Protein AF-A0A2G8Y729-F1 (afdb_monomer)

Sequence (227 aa):
MSSWEDEADEILEAEERRKQEEQQKAAAAAAKKVANDARRGFADDSDAPLSDPLAEKMRRQKLVEEADKRLMDDLFSGCERPADYVPPTAASAVAAAARAKMTKAAAPVVDPVDAVALRSYKDCEQFATKLGKKIRESPAKSPAWLRLLDLLIKDCSPKMDMKDLVSLQKKLQSAVADREKESKQIVEKKKKPNDVGSKMKNYQDEVDMLYGDLSQDEEDDDEEAFL

Radius of gyration: 40.32 Å; Cα contacts (8 Å, |Δi|>4): 15; chains: 1; bounding box: 85×80×108 Å

InterPro domains:
  IPR013906 Eukaryotic translation initiation factor 3 subunit J [PF08597] (2-222)
  IPR013906 Eukaryotic translation initiation factor 3 subunit J [PTHR21681] (3-221)
  IPR023194 Eukaryotic translation initiation factor 3-like domain superfamily [G3DSA:1.10.246.60] (110-192)

Organism: NCBI:txid1074873

Mean predicted aligned error: 22.94 Å

pLDDT: mean 73.28, std 16.06, range [40.16, 96.81]

Structure (mmCIF, N/CA/C/O backbone):
data_AF-A0A2G8Y729-F1
#
_entry.id   AF-A0A2G8Y729-F1
#
loop_
_atom_site.group_PDB
_atom_site.id
_atom_site.type_symbol
_atom_site.label_atom_id
_atom_site.label_alt_id
_atom_site.label_comp_id
_atom_site.label_asym_id
_atom_site.label_entity_id
_atom_site.label_seq_id
_atom_site.pdbx_PDB_ins_code
_atom_site.Cartn_x
_atom_site.Cartn_y
_atom_site.Cartn_z
_atom_site.occupancy
_atom_site.B_iso_or_equiv
_atom_site.auth_seq_id
_atom_site.auth_comp_id
_atom_site.auth_asym_id
_atom_site.auth_atom_id
_atom_site.pdbx_PDB_model_num
ATOM 1 N N . MET A 1 1 ? 42.207 49.748 -72.230 1.00 48.34 1 MET A N 1
ATOM 2 C CA . MET A 1 1 ? 41.064 48.814 -72.242 1.00 48.34 1 MET A CA 1
ATOM 3 C C . MET A 1 1 ? 41.637 47.414 -72.097 1.00 48.34 1 MET A C 1
ATOM 5 O O . MET A 1 1 ? 41.925 46.781 -73.097 1.00 48.34 1 MET A O 1
ATOM 9 N N . SER A 1 2 ? 41.884 47.018 -70.851 1.00 45.75 2 SER A N 1
ATOM 10 C CA . SER A 1 2 ? 42.360 45.707 -70.382 1.00 45.75 2 SER A CA 1
ATOM 11 C C . SER A 1 2 ? 41.870 45.620 -68.933 1.00 45.75 2 SER A C 1
ATOM 13 O O . SER A 1 2 ? 41.949 46.636 -68.246 1.00 45.75 2 SER A O 1
ATOM 15 N N . SER A 1 3 ? 41.326 44.534 -68.408 1.00 46.41 3 SER A N 1
ATOM 16 C CA . SER A 1 3 ? 40.901 43.264 -68.992 1.00 46.41 3 SER A CA 1
ATOM 17 C C . SER A 1 3 ? 39.876 42.717 -67.992 1.00 46.41 3 SER A C 1
ATOM 19 O O . SER A 1 3 ? 40.235 42.405 -66.865 1.00 46.41 3 SER A O 1
ATOM 21 N N . TRP A 1 4 ? 38.591 42.685 -68.359 1.00 49.47 4 TRP A N 1
ATOM 22 C CA . TRP A 1 4 ? 37.574 41.954 -67.581 1.00 49.47 4 TRP A CA 1
ATOM 23 C C . TRP A 1 4 ? 37.714 40.432 -67.781 1.00 49.47 4 TRP A C 1
ATOM 25 O O . TRP A 1 4 ? 37.000 39.659 -67.151 1.00 49.47 4 TRP A O 1
ATOM 35 N N . GLU A 1 5 ? 38.617 40.014 -68.672 1.00 52.53 5 GLU A N 1
ATOM 36 C CA . GLU A 1 5 ? 38.974 38.619 -68.926 1.00 52.53 5 GLU A CA 1
ATOM 37 C C . GLU A 1 5 ? 40.028 38.137 -67.907 1.00 52.53 5 GLU A C 1
ATOM 39 O O . GLU A 1 5 ? 39.913 37.020 -67.417 1.00 52.53 5 GLU A O 1
ATOM 44 N N . ASP A 1 6 ? 40.942 39.007 -67.449 1.00 55.59 6 ASP A N 1
ATOM 45 C CA . ASP A 1 6 ? 42.000 38.633 -66.488 1.00 55.59 6 ASP A CA 1
ATOM 46 C C . ASP A 1 6 ? 41.446 38.326 -65.076 1.00 55.59 6 ASP A C 1
ATOM 48 O O . ASP A 1 6 ? 41.924 37.412 -64.409 1.00 55.59 6 ASP A O 1
ATOM 52 N N . GLU A 1 7 ? 40.406 39.039 -64.616 1.00 55.81 7 GLU A N 1
ATOM 53 C CA . GLU A 1 7 ? 39.749 38.754 -63.321 1.00 55.81 7 GLU A CA 1
ATOM 54 C C . GLU A 1 7 ? 38.864 37.495 -63.368 1.00 55.81 7 GLU A C 1
ATOM 56 O O . GLU A 1 7 ? 38.677 36.824 -62.351 1.00 55.81 7 GLU A O 1
ATOM 61 N N . ALA A 1 8 ? 38.309 37.157 -64.537 1.00 58.12 8 ALA A N 1
ATOM 62 C CA . ALA A 1 8 ? 37.507 35.947 -64.711 1.00 58.12 8 ALA A CA 1
ATOM 63 C C . ALA A 1 8 ? 38.389 34.687 -64.728 1.00 58.12 8 ALA A C 1
ATOM 65 O O . ALA A 1 8 ? 38.014 33.669 -64.138 1.00 58.12 8 ALA A O 1
ATOM 66 N N . ASP A 1 9 ? 39.574 34.784 -65.333 1.00 59.09 9 ASP A N 1
ATOM 67 C CA . ASP A 1 9 ? 40.563 33.707 -65.365 1.00 59.09 9 ASP A CA 1
ATOM 68 C C . ASP A 1 9 ? 41.159 33.437 -63.969 1.00 59.09 9 ASP A C 1
ATOM 70 O O . ASP A 1 9 ? 41.280 32.279 -63.565 1.00 59.09 9 ASP A O 1
ATOM 74 N N . GLU A 1 10 ? 41.412 34.474 -63.159 1.00 62.84 10 GLU A N 1
ATOM 75 C CA . GLU A 1 10 ? 41.929 34.312 -61.787 1.00 62.84 10 GLU A CA 1
ATOM 76 C C . GLU A 1 10 ? 40.928 33.597 -60.850 1.00 62.84 10 GLU A C 1
ATOM 78 O O . GLU A 1 10 ? 41.316 32.797 -59.990 1.00 62.84 10 GLU A O 1
ATOM 83 N N . ILE A 1 11 ? 39.621 33.822 -61.036 1.00 64.62 11 ILE A N 1
ATOM 84 C CA . ILE A 1 11 ? 38.565 33.153 -60.255 1.00 64.62 11 ILE A CA 1
ATOM 85 C C . ILE A 1 11 ? 38.426 31.676 -60.657 1.00 64.62 11 ILE A C 1
ATOM 87 O O . ILE A 1 11 ? 38.273 30.817 -59.781 1.00 64.62 11 ILE A O 1
ATOM 91 N N . LEU A 1 12 ? 38.520 31.364 -61.953 1.00 67.75 12 LEU A N 1
ATOM 92 C CA . LEU A 1 12 ? 38.479 29.988 -62.462 1.00 67.75 12 LEU A CA 1
ATOM 93 C C . LEU A 1 12 ? 39.692 29.172 -61.997 1.00 67.75 12 LEU A C 1
ATOM 95 O O . LEU A 1 12 ? 39.529 28.046 -61.517 1.00 67.75 12 LEU A O 1
ATOM 99 N N . GLU A 1 13 ? 40.892 29.752 -62.040 1.00 71.88 13 GLU A N 1
ATOM 100 C CA . GLU A 1 13 ? 42.105 29.102 -61.533 1.00 71.88 13 GLU A CA 1
ATOM 101 C C . GLU A 1 13 ? 42.044 28.865 -60.013 1.00 71.88 13 GLU A C 1
ATOM 103 O O . GLU A 1 13 ? 42.485 27.820 -59.516 1.00 71.88 13 GLU A O 1
ATOM 108 N N . ALA A 1 14 ? 41.447 29.785 -59.247 1.00 71.31 14 ALA A N 1
ATOM 109 C CA . ALA A 1 14 ? 41.249 29.611 -57.807 1.00 71.31 14 ALA A CA 1
ATOM 110 C C . ALA A 1 14 ? 40.267 28.470 -57.476 1.00 71.31 14 ALA A C 1
ATOM 112 O O . ALA A 1 14 ? 40.472 27.728 -56.504 1.00 71.31 14 ALA A O 1
ATOM 113 N N . GLU A 1 15 ? 39.216 28.296 -58.278 1.00 71.94 15 GLU A N 1
ATOM 114 C CA . GLU A 1 15 ? 38.237 27.221 -58.105 1.00 71.94 15 GLU A CA 1
ATOM 115 C C . GLU A 1 15 ? 38.817 25.852 -58.499 1.00 71.94 15 GLU A C 1
ATOM 117 O O . GLU A 1 15 ? 38.631 24.861 -57.780 1.00 71.94 15 GLU A O 1
ATOM 122 N N . GLU A 1 16 ? 39.619 25.792 -59.566 1.00 74.06 16 GLU A N 1
ATOM 123 C CA . GLU A 1 16 ? 40.338 24.575 -59.950 1.00 74.06 16 GLU A CA 1
ATOM 124 C C . GLU A 1 16 ? 41.375 24.155 -58.906 1.00 74.06 16 GLU A C 1
ATOM 126 O O . GLU A 1 16 ? 41.464 22.964 -58.584 1.00 74.06 16 GLU A O 1
ATOM 131 N N . ARG A 1 17 ? 42.104 25.101 -58.296 1.00 76.44 17 ARG A N 1
ATOM 132 C CA . ARG A 1 17 ? 43.033 24.785 -57.195 1.00 76.44 17 ARG A CA 1
ATOM 133 C C . ARG A 1 17 ? 42.307 24.220 -55.980 1.00 76.44 17 ARG A C 1
ATOM 135 O O . ARG A 1 17 ? 42.763 23.221 -55.428 1.00 76.44 17 ARG A O 1
ATOM 142 N N . ARG A 1 18 ? 41.143 24.765 -55.607 1.00 76.56 18 ARG A N 1
ATOM 143 C CA . ARG A 1 18 ? 40.317 24.195 -54.524 1.00 76.56 18 ARG A CA 1
ATOM 144 C C . ARG A 1 18 ? 39.847 22.779 -54.840 1.00 76.56 18 ARG A C 1
ATOM 146 O O . ARG A 1 18 ? 39.937 21.896 -53.989 1.00 76.56 18 ARG A O 1
ATOM 153 N N . LYS A 1 19 ? 39.406 22.536 -56.074 1.00 77.25 19 LYS A N 1
ATOM 154 C CA . LYS A 1 19 ? 38.961 21.209 -56.514 1.00 77.25 19 LYS A CA 1
ATOM 155 C C . LYS A 1 19 ? 40.109 20.196 -56.530 1.00 77.25 19 LYS A C 1
ATOM 157 O O . LYS A 1 19 ? 39.917 19.045 -56.138 1.00 77.25 19 LYS A O 1
ATOM 162 N N . GLN A 1 20 ? 41.308 20.618 -56.929 1.00 74.25 20 GLN A N 1
ATOM 163 C CA . GLN A 1 20 ? 42.512 19.787 -56.880 1.00 74.25 20 GLN A CA 1
ATOM 164 C C . GLN A 1 20 ? 42.957 19.508 -55.438 1.00 74.25 20 GLN A C 1
ATOM 166 O O . GLN A 1 20 ? 43.295 18.368 -55.125 1.00 74.25 20 GLN A O 1
ATOM 171 N N . GLU A 1 21 ? 42.904 20.492 -54.539 1.00 78.81 21 GLU A N 1
ATOM 172 C CA . GLU A 1 21 ? 43.209 20.301 -53.115 1.00 78.81 21 GLU A CA 1
ATOM 173 C C . GLU A 1 21 ? 42.222 19.338 -52.439 1.00 78.81 21 GLU A C 1
ATOM 175 O O . GLU A 1 21 ? 42.633 18.464 -51.671 1.00 78.81 21 GLU A O 1
ATOM 180 N N . GLU A 1 22 ? 40.930 19.422 -52.763 1.00 78.62 22 GLU A N 1
ATOM 181 C CA . GLU A 1 22 ? 39.916 18.485 -52.267 1.00 78.62 22 GLU A CA 1
ATOM 182 C C . GLU A 1 22 ? 40.121 17.068 -52.809 1.00 78.62 22 GLU A C 1
ATOM 184 O O . GLU A 1 22 ? 40.056 16.103 -52.042 1.00 78.62 22 GLU A O 1
ATOM 189 N N . GLN A 1 23 ? 40.445 16.925 -54.098 1.00 75.56 23 GLN A N 1
ATOM 190 C CA . GLN A 1 23 ? 40.763 15.626 -54.695 1.00 75.56 23 GLN A CA 1
ATOM 191 C C . GLN A 1 23 ? 42.039 15.020 -54.102 1.00 75.56 23 GLN A C 1
ATOM 193 O O . GLN A 1 23 ? 42.063 13.827 -53.793 1.00 75.56 23 GLN A O 1
ATOM 198 N N . GLN A 1 24 ? 43.075 15.826 -53.858 1.00 76.38 24 GLN A N 1
ATOM 199 C CA . GLN A 1 24 ? 44.304 15.372 -53.205 1.00 76.38 24 GLN A CA 1
ATOM 200 C C . GLN A 1 24 ? 44.058 14.985 -51.743 1.00 76.38 24 GLN A C 1
ATOM 202 O O . GLN A 1 24 ? 44.580 13.970 -51.276 1.00 76.38 24 GLN A O 1
ATOM 207 N N . LYS A 1 25 ? 43.210 15.723 -51.020 1.00 78.38 25 LYS A N 1
ATOM 208 C CA . LYS A 1 25 ? 42.837 15.402 -49.635 1.00 78.38 25 LYS A CA 1
ATOM 209 C C . LYS A 1 25 ? 41.979 14.136 -49.552 1.00 78.38 25 LYS A C 1
ATOM 211 O O . LYS A 1 25 ? 42.192 13.323 -48.649 1.00 78.38 25 LYS A O 1
ATOM 216 N N . ALA A 1 26 ? 41.073 13.925 -50.507 1.00 76.06 26 ALA A N 1
ATOM 217 C CA . ALA A 1 26 ? 40.279 12.703 -50.623 1.00 76.06 26 ALA A CA 1
ATOM 218 C C . ALA A 1 26 ? 41.150 11.487 -50.987 1.00 76.06 26 ALA A C 1
ATOM 220 O O . ALA A 1 26 ? 41.035 10.437 -50.351 1.00 76.06 26 ALA A O 1
ATOM 221 N N . ALA A 1 27 ? 42.082 11.639 -51.932 1.00 78.88 27 ALA A N 1
ATOM 222 C CA . ALA A 1 27 ? 43.031 10.591 -52.306 1.00 78.88 27 ALA A CA 1
ATOM 223 C C . ALA A 1 27 ? 43.986 10.240 -51.152 1.00 78.88 27 ALA A C 1
ATOM 225 O O . ALA A 1 27 ? 44.220 9.063 -50.876 1.00 78.88 27 ALA A O 1
ATOM 226 N N . ALA A 1 28 ? 44.476 11.237 -50.408 1.00 77.19 28 ALA A N 1
ATOM 227 C CA . ALA A 1 28 ? 45.315 11.019 -49.231 1.00 77.19 28 ALA A CA 1
ATOM 228 C C . ALA A 1 28 ? 44.551 10.332 -48.084 1.00 77.19 28 ALA A C 1
ATOM 230 O O . ALA A 1 28 ? 45.117 9.493 -47.379 1.00 77.19 28 ALA A O 1
ATOM 231 N N . ALA A 1 29 ? 43.265 10.646 -47.898 1.00 80.00 29 ALA A N 1
ATOM 232 C CA . ALA A 1 29 ? 42.411 9.963 -46.927 1.00 80.00 29 ALA A CA 1
ATOM 233 C C . ALA A 1 29 ? 42.140 8.502 -47.331 1.00 80.00 29 ALA A C 1
ATOM 235 O O . ALA A 1 29 ? 42.227 7.609 -46.485 1.00 80.00 29 ALA A O 1
ATOM 236 N N . ALA A 1 30 ? 41.893 8.242 -48.619 1.00 78.88 30 ALA A N 1
ATOM 237 C CA . ALA A 1 30 ? 41.722 6.891 -49.149 1.00 78.88 30 ALA A CA 1
ATOM 238 C C . ALA A 1 30 ? 43.009 6.057 -49.011 1.00 78.88 30 ALA A C 1
ATOM 240 O O . ALA A 1 30 ? 42.959 4.932 -48.518 1.00 78.88 30 ALA A O 1
ATOM 241 N N . ALA A 1 31 ? 44.171 6.632 -49.333 1.00 78.69 31 ALA A N 1
ATOM 242 C CA . ALA A 1 31 ? 45.466 5.968 -49.185 1.00 78.69 31 ALA A CA 1
ATOM 243 C C . ALA A 1 31 ? 45.793 5.637 -47.718 1.00 78.69 31 ALA A C 1
ATOM 245 O O . ALA A 1 31 ? 46.275 4.543 -47.421 1.00 78.69 31 ALA A O 1
ATOM 246 N N . LYS A 1 32 ? 45.472 6.538 -46.776 1.00 78.38 32 LYS A N 1
ATOM 247 C CA . LYS A 1 32 ? 45.617 6.272 -45.333 1.00 78.38 32 LYS A CA 1
ATOM 248 C C . LYS A 1 32 ? 44.692 5.155 -44.853 1.00 78.38 32 LYS A C 1
ATOM 250 O O . LYS A 1 32 ? 45.106 4.367 -44.008 1.00 78.38 32 LYS A O 1
ATOM 255 N N . LYS A 1 33 ? 43.472 5.067 -45.391 1.00 76.69 33 LYS A N 1
ATOM 256 C CA . LYS A 1 33 ? 42.527 3.993 -45.057 1.00 76.69 33 LYS A CA 1
ATOM 257 C C . LYS A 1 33 ? 43.038 2.634 -45.544 1.00 76.69 33 LYS A C 1
ATOM 259 O O . LYS A 1 33 ? 43.126 1.712 -44.743 1.00 76.69 33 LYS A O 1
ATOM 264 N N . VAL A 1 34 ? 43.499 2.554 -46.794 1.00 77.88 34 VAL A N 1
ATOM 265 C CA . VAL A 1 34 ? 44.078 1.326 -47.375 1.00 77.88 34 VAL A CA 1
ATOM 266 C C . VAL A 1 34 ? 45.344 0.886 -46.630 1.00 77.88 34 VAL A C 1
ATOM 268 O O . VAL A 1 34 ? 45.515 -0.297 -46.352 1.00 77.88 34 VAL A O 1
ATOM 271 N N . ALA A 1 35 ? 46.211 1.824 -46.237 1.00 73.62 35 ALA A N 1
ATOM 272 C CA . ALA A 1 35 ? 47.406 1.512 -45.449 1.00 73.62 35 ALA A CA 1
ATOM 273 C C . ALA A 1 35 ? 47.082 1.019 -44.024 1.00 73.62 35 ALA A C 1
ATOM 275 O O . ALA A 1 35 ? 47.838 0.227 -43.460 1.00 73.62 35 ALA A O 1
ATOM 276 N N . ASN A 1 36 ? 45.973 1.481 -43.439 1.00 68.38 36 ASN A N 1
ATOM 277 C CA . ASN A 1 36 ? 45.521 1.038 -42.122 1.00 68.38 36 ASN A CA 1
ATOM 278 C C . ASN A 1 36 ? 44.855 -0.348 -42.190 1.00 68.38 36 ASN A C 1
ATOM 280 O O . ASN A 1 36 ? 45.140 -1.200 -41.352 1.00 68.38 36 ASN A O 1
ATOM 284 N N . ASP A 1 37 ? 44.061 -0.605 -43.234 1.00 64.31 37 ASP A N 1
ATOM 285 C CA . ASP A 1 37 ? 43.456 -1.918 -43.489 1.00 64.31 37 ASP A CA 1
ATOM 286 C C . ASP A 1 37 ? 44.528 -2.980 -43.800 1.00 64.31 37 ASP A C 1
ATOM 288 O O . ASP A 1 37 ? 44.480 -4.082 -43.259 1.00 64.31 37 ASP A O 1
ATOM 292 N N . ALA A 1 38 ? 45.582 -2.633 -44.550 1.00 64.88 38 ALA A N 1
ATOM 293 C CA . ALA A 1 38 ? 46.707 -3.538 -44.823 1.00 64.88 38 ALA A CA 1
ATOM 294 C C . ALA A 1 38 ? 47.558 -3.870 -43.579 1.00 64.88 38 ALA A C 1
ATOM 296 O O . ALA A 1 38 ? 48.223 -4.905 -43.538 1.00 64.88 38 ALA A O 1
ATOM 297 N N . ARG A 1 39 ? 47.550 -3.009 -42.551 1.00 62.91 39 ARG A N 1
ATOM 298 C CA . ARG A 1 39 ? 48.236 -3.258 -41.269 1.00 62.91 39 ARG A CA 1
ATOM 299 C C . ARG A 1 39 ? 47.420 -4.113 -40.300 1.00 62.91 39 ARG A C 1
ATOM 301 O O . ARG A 1 39 ? 47.988 -4.620 -39.336 1.00 62.91 39 ARG A O 1
ATOM 308 N N . ARG A 1 40 ? 46.121 -4.298 -40.543 1.00 58.28 40 ARG A N 1
ATOM 309 C CA . ARG A 1 40 ? 45.196 -5.036 -39.670 1.00 58.28 40 ARG A CA 1
ATOM 310 C C . ARG A 1 40 ? 45.046 -6.500 -40.114 1.00 58.28 40 ARG A C 1
ATOM 312 O O . ARG A 1 40 ? 43.944 -7.033 -40.181 1.00 58.28 40 ARG A O 1
ATOM 319 N N . GLY A 1 41 ? 46.163 -7.150 -40.440 1.00 47.22 41 GLY A N 1
ATOM 320 C CA . GLY A 1 41 ? 46.188 -8.572 -40.788 1.00 47.22 41 GLY A CA 1
ATOM 321 C C . GLY A 1 41 ? 45.767 -9.455 -39.607 1.00 47.22 41 GLY A C 1
ATOM 322 O O . GLY A 1 41 ? 46.289 -9.289 -38.507 1.00 47.22 41 GLY A O 1
ATOM 323 N N . PHE A 1 42 ? 44.855 -10.398 -39.878 1.00 48.62 42 PHE A N 1
ATOM 324 C CA . PHE A 1 42 ? 44.272 -11.409 -38.972 1.00 48.62 42 PHE A CA 1
ATOM 325 C C . PHE A 1 42 ? 43.216 -10.946 -37.949 1.00 48.62 42 PHE A C 1
ATOM 327 O O . PHE A 1 42 ? 42.968 -11.646 -36.969 1.00 48.62 42 PHE A O 1
ATOM 334 N N . ALA A 1 43 ? 42.528 -9.827 -38.183 1.00 51.06 43 ALA A N 1
ATOM 335 C CA . ALA A 1 43 ? 41.224 -9.617 -37.552 1.00 51.06 43 ALA A CA 1
ATOM 336 C C . ALA A 1 43 ? 40.147 -10.292 -38.412 1.00 51.06 43 ALA A C 1
ATOM 338 O O . ALA A 1 43 ? 40.069 -10.025 -39.607 1.00 51.06 43 ALA A O 1
ATOM 339 N N . ASP A 1 44 ? 39.363 -11.175 -37.800 1.00 53.38 44 ASP A N 1
ATOM 340 C CA . ASP A 1 44 ? 38.185 -11.808 -38.391 1.00 53.38 44 ASP A CA 1
ATOM 341 C C . ASP A 1 44 ? 37.316 -10.738 -39.091 1.00 53.38 44 ASP A C 1
ATOM 343 O O . ASP A 1 44 ? 37.015 -9.696 -38.502 1.00 53.38 44 ASP A O 1
ATOM 347 N N . ASP A 1 45 ? 36.953 -10.940 -40.364 1.00 57.06 45 ASP A N 1
ATOM 348 C CA . ASP A 1 45 ? 36.240 -9.950 -41.204 1.00 57.06 45 ASP A CA 1
ATOM 349 C C . ASP A 1 45 ? 34.872 -9.529 -40.617 1.00 57.06 45 ASP A C 1
ATOM 351 O O . ASP A 1 45 ? 34.262 -8.541 -41.036 1.00 57.06 45 ASP A O 1
ATOM 355 N N . SER A 1 46 ? 34.404 -10.245 -39.591 1.00 58.31 46 SER A N 1
ATOM 356 C CA . SER A 1 46 ? 33.258 -9.909 -38.743 1.00 58.31 46 SER A CA 1
ATOM 357 C C . SER A 1 46 ? 33.438 -8.594 -37.964 1.00 58.31 46 SER A C 1
ATOM 359 O O . SER A 1 46 ? 32.447 -8.010 -37.505 1.00 58.31 46 SER A O 1
ATOM 361 N N . ASP A 1 47 ? 34.677 -8.086 -37.869 1.00 56.44 47 ASP A N 1
ATOM 362 C CA . ASP A 1 47 ? 35.070 -6.935 -37.060 1.00 56.44 47 ASP A CA 1
ATOM 363 C C . ASP A 1 47 ? 35.390 -5.621 -37.822 1.00 56.44 47 ASP A C 1
ATOM 365 O O . ASP A 1 47 ? 35.967 -4.660 -37.269 1.00 56.44 47 ASP A O 1
ATOM 369 N N . ALA A 1 48 ? 34.971 -5.524 -39.083 1.00 68.25 48 ALA A N 1
ATOM 370 C CA . ALA A 1 48 ? 35.141 -4.332 -39.916 1.00 68.25 48 ALA A CA 1
ATOM 371 C C . ALA A 1 48 ? 33.990 -3.309 -39.748 1.00 68.25 48 ALA A C 1
ATOM 373 O O . ALA A 1 48 ? 32.821 -3.700 -39.756 1.00 68.25 48 ALA A O 1
ATOM 374 N N . PRO A 1 49 ? 34.269 -1.996 -39.568 1.00 66.88 49 PRO A N 1
ATOM 375 C CA . PRO A 1 49 ? 33.231 -0.969 -39.412 1.00 66.88 49 PRO A CA 1
ATOM 376 C C . PRO A 1 49 ? 32.344 -0.869 -40.659 1.00 66.88 49 PRO A C 1
ATOM 378 O O . PRO A 1 49 ? 32.855 -0.691 -41.768 1.00 66.88 49 PRO A O 1
ATOM 381 N N . LEU A 1 50 ? 31.022 -0.957 -40.479 1.00 66.88 50 LEU A N 1
ATOM 382 C CA . LEU A 1 50 ? 30.056 -0.826 -41.572 1.00 66.88 50 LEU A CA 1
ATOM 383 C C . LEU A 1 50 ? 29.710 0.651 -41.810 1.00 66.88 50 LEU A C 1
ATOM 385 O O . LEU A 1 50 ? 29.629 1.452 -40.883 1.00 66.88 50 LEU A O 1
ATOM 389 N N . SER A 1 51 ? 29.488 1.016 -43.074 1.00 64.56 51 SER A N 1
ATOM 390 C CA . SER A 1 51 ? 29.166 2.389 -43.492 1.00 64.56 51 SER A CA 1
ATOM 391 C C . SER A 1 51 ? 27.733 2.828 -43.166 1.00 64.56 51 SER A C 1
ATOM 393 O O . SER A 1 51 ? 27.422 4.009 -43.288 1.00 64.56 51 SER A O 1
ATOM 395 N N . ASP A 1 52 ? 26.864 1.896 -42.769 1.00 72.25 52 ASP A N 1
ATOM 396 C CA . ASP A 1 52 ? 25.481 2.169 -42.373 1.00 72.25 52 ASP A CA 1
ATOM 397 C C . ASP A 1 52 ? 25.381 2.353 -40.839 1.00 72.25 52 ASP A C 1
ATOM 399 O O . ASP A 1 52 ? 25.704 1.418 -40.093 1.00 72.25 52 ASP A O 1
ATOM 403 N N . PRO A 1 53 ? 24.915 3.520 -40.342 1.00 67.69 53 PRO A N 1
ATOM 404 C CA . PRO A 1 53 ? 24.791 3.813 -38.912 1.00 67.69 53 PRO A CA 1
ATOM 405 C C . PRO A 1 53 ? 23.986 2.790 -38.094 1.00 67.69 53 PRO A C 1
ATOM 407 O O . PRO A 1 53 ? 24.296 2.569 -36.920 1.00 67.69 53 PRO A O 1
ATOM 410 N N . LEU A 1 54 ? 22.955 2.162 -38.672 1.00 71.12 54 LEU A N 1
ATOM 411 C CA . LEU A 1 54 ? 22.135 1.169 -37.960 1.00 71.12 54 LEU A CA 1
ATOM 412 C C . LEU A 1 54 ? 22.822 -0.198 -37.896 1.00 71.12 54 LEU A C 1
ATOM 414 O O . LEU A 1 54 ? 22.803 -0.851 -36.849 1.00 71.12 54 LEU A O 1
ATOM 418 N N . ALA A 1 55 ? 23.467 -0.613 -38.986 1.00 72.94 55 ALA A N 1
ATOM 419 C CA . ALA A 1 55 ? 24.186 -1.881 -39.049 1.00 72.94 55 ALA A CA 1
ATOM 420 C C . ALA A 1 55 ? 25.430 -1.870 -38.143 1.00 72.94 55 ALA A C 1
ATOM 422 O O . ALA A 1 55 ? 25.695 -2.842 -37.435 1.00 72.94 55 ALA A O 1
ATOM 423 N N . GLU A 1 56 ? 26.136 -0.739 -38.086 1.00 74.31 56 GLU A N 1
ATOM 424 C CA . GLU A 1 56 ? 27.282 -0.537 -37.196 1.00 74.31 56 GLU A CA 1
ATOM 425 C C . GLU A 1 56 ? 26.866 -0.543 -35.716 1.00 74.31 56 GLU A C 1
ATOM 427 O O . GLU A 1 56 ? 27.538 -1.150 -34.881 1.00 74.31 56 GLU A O 1
ATOM 432 N N . LYS A 1 57 ? 25.718 0.059 -35.371 1.00 77.31 57 LYS A N 1
ATOM 433 C CA . LYS A 1 57 ? 25.178 0.002 -34.002 1.00 77.31 57 LYS A CA 1
ATOM 434 C C . LYS A 1 57 ? 24.836 -1.431 -33.586 1.00 77.31 57 LYS A C 1
ATOM 436 O O . LYS A 1 57 ? 25.198 -1.841 -32.486 1.00 77.31 57 LYS A O 1
ATOM 441 N N . MET A 1 58 ? 24.187 -2.195 -34.464 1.00 78.00 58 MET A N 1
ATOM 442 C CA . MET A 1 58 ? 23.856 -3.603 -34.211 1.00 78.00 58 MET A CA 1
ATOM 443 C C . MET A 1 58 ? 25.106 -4.475 -34.088 1.00 78.00 58 MET A C 1
ATOM 445 O O . MET A 1 58 ? 25.153 -5.373 -33.251 1.00 78.00 58 MET A O 1
ATOM 449 N N . ARG A 1 59 ? 26.138 -4.209 -34.893 1.00 77.50 59 ARG A N 1
ATOM 450 C CA . A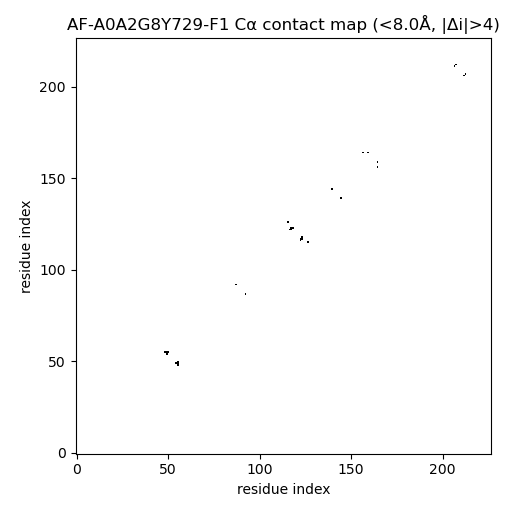RG A 1 59 ? 27.418 -4.911 -34.791 1.00 77.50 59 ARG A CA 1
ATOM 451 C C . ARG A 1 59 ? 28.109 -4.623 -33.459 1.00 77.50 59 ARG A C 1
ATOM 453 O O . ARG A 1 59 ? 28.511 -5.557 -32.775 1.00 77.50 59 ARG A O 1
ATOM 460 N N . ARG A 1 60 ? 28.183 -3.352 -33.049 1.00 79.12 60 ARG A N 1
ATOM 461 C CA . ARG A 1 60 ? 28.743 -2.968 -31.741 1.00 79.12 60 ARG A CA 1
ATOM 462 C C . ARG A 1 60 ? 27.983 -3.605 -30.591 1.00 79.12 60 ARG A C 1
ATOM 464 O O . ARG A 1 60 ? 28.605 -4.100 -29.663 1.00 79.12 60 ARG A O 1
ATOM 471 N N . GLN A 1 61 ? 26.657 -3.627 -30.680 1.00 83.94 61 GLN A N 1
ATOM 472 C CA . GLN A 1 61 ? 25.829 -4.299 -29.691 1.00 83.94 61 GLN A CA 1
ATOM 473 C C . GLN A 1 61 ? 26.179 -5.791 -29.589 1.00 83.94 61 GLN A C 1
ATOM 475 O O . GLN A 1 61 ? 26.401 -6.276 -28.488 1.00 83.94 61 GLN A O 1
ATOM 480 N N . LYS A 1 62 ? 26.313 -6.500 -30.717 1.00 84.44 62 LYS A N 1
ATOM 481 C CA . LYS A 1 62 ? 26.698 -7.922 -30.717 1.00 84.44 62 LYS A CA 1
ATOM 482 C C . LYS A 1 62 ? 28.075 -8.172 -30.105 1.00 84.44 62 LYS A C 1
ATOM 484 O O . LYS A 1 62 ? 28.236 -9.138 -29.372 1.00 84.44 62 LYS A O 1
ATOM 489 N N . LEU A 1 63 ? 29.047 -7.303 -30.378 1.00 80.62 63 LEU A N 1
ATOM 490 C CA . LEU A 1 63 ? 30.391 -7.426 -29.806 1.00 80.62 63 LEU A CA 1
ATOM 491 C C . LEU A 1 63 ? 30.394 -7.207 -28.292 1.00 80.62 63 LEU A C 1
ATOM 493 O O . LEU A 1 63 ? 31.107 -7.904 -27.574 1.00 80.62 63 LEU A O 1
ATOM 497 N N . VAL A 1 64 ? 29.572 -6.273 -27.807 1.00 85.94 64 VAL A N 1
ATOM 498 C CA . VAL A 1 64 ? 29.373 -6.056 -26.369 1.00 85.94 64 VAL A CA 1
ATOM 499 C C . VAL A 1 64 ? 28.697 -7.270 -25.735 1.00 85.94 64 VAL A C 1
ATOM 501 O O . VAL A 1 64 ? 29.197 -7.785 -24.744 1.00 85.94 64 VAL A O 1
ATOM 504 N N . GLU A 1 65 ? 27.625 -7.786 -26.338 1.00 87.19 65 GLU A N 1
ATOM 505 C CA . GLU A 1 65 ? 26.922 -8.975 -25.839 1.00 87.19 65 GLU A CA 1
ATOM 506 C C . GLU A 1 65 ? 27.825 -10.220 -25.814 1.00 87.19 65 GLU A C 1
ATOM 508 O O . GLU A 1 65 ? 27.747 -11.027 -24.889 1.00 87.19 65 GLU A O 1
ATOM 513 N N . GLU A 1 66 ? 28.708 -10.385 -26.801 1.00 84.94 66 GLU A N 1
ATOM 514 C CA . GLU A 1 66 ? 29.664 -11.493 -26.835 1.00 84.94 66 GLU A CA 1
ATOM 515 C C . GLU A 1 66 ? 30.761 -11.353 -25.770 1.00 84.94 66 GLU A C 1
ATOM 517 O O . GLU A 1 66 ? 31.126 -12.343 -25.130 1.00 84.94 66 GLU A O 1
ATOM 522 N N . ALA A 1 67 ? 31.263 -10.136 -25.543 1.00 83.31 67 ALA A N 1
ATOM 523 C CA . ALA A 1 67 ? 32.209 -9.858 -24.466 1.00 83.31 67 ALA A CA 1
ATOM 524 C C . ALA A 1 67 ? 31.573 -10.091 -23.085 1.00 83.31 67 ALA A C 1
ATOM 526 O O . ALA A 1 67 ? 32.161 -10.786 -22.255 1.00 83.31 67 ALA A O 1
ATOM 527 N N . ASP A 1 68 ? 30.351 -9.599 -22.875 1.00 85.62 68 ASP A N 1
ATOM 528 C CA . ASP A 1 68 ? 29.586 -9.799 -21.642 1.00 85.62 68 ASP A CA 1
ATOM 529 C C . ASP A 1 68 ? 29.283 -11.280 -21.411 1.00 85.62 68 ASP A C 1
ATOM 531 O O . ASP A 1 68 ? 29.398 -11.769 -20.289 1.00 85.62 68 ASP A O 1
ATOM 535 N N . LYS A 1 69 ? 28.953 -12.034 -22.464 1.00 85.19 69 LYS A N 1
ATOM 536 C CA . LYS A 1 69 ? 28.729 -13.478 -22.351 1.00 85.19 69 LYS A CA 1
ATOM 537 C C . LYS A 1 69 ? 29.990 -14.214 -21.903 1.00 85.19 69 LYS A C 1
ATOM 539 O O . LYS A 1 69 ? 29.905 -15.040 -21.001 1.00 85.19 69 LYS A O 1
ATOM 544 N N . ARG A 1 70 ? 31.151 -13.903 -22.489 1.00 85.31 70 ARG A N 1
ATOM 545 C CA . ARG A 1 70 ? 32.432 -14.503 -22.071 1.00 85.31 70 ARG A CA 1
ATOM 546 C C . ARG A 1 70 ? 32.769 -14.152 -20.623 1.00 85.31 70 ARG A C 1
ATOM 548 O O . ARG A 1 70 ? 33.217 -15.020 -19.884 1.00 85.31 70 ARG A O 1
ATOM 555 N N . LEU A 1 71 ? 32.505 -12.910 -20.217 1.00 87.06 71 LEU A N 1
ATOM 556 C CA . LEU A 1 71 ? 32.667 -12.458 -18.837 1.00 87.06 71 LEU A CA 1
ATOM 557 C C . LEU A 1 71 ? 31.750 -13.247 -17.883 1.00 87.06 71 LEU A C 1
ATOM 559 O O . LEU A 1 71 ? 32.207 -13.742 -16.859 1.00 87.06 71 LEU A O 1
ATOM 563 N N . MET A 1 72 ? 30.469 -13.406 -18.221 1.00 85.44 72 MET A N 1
ATOM 564 C CA . MET A 1 72 ? 29.519 -14.185 -17.417 1.00 85.44 72 MET A CA 1
ATOM 565 C C . MET A 1 72 ? 29.911 -15.664 -17.336 1.00 85.44 72 MET A C 1
ATOM 567 O O . MET A 1 72 ? 29.840 -16.255 -16.262 1.00 85.44 72 MET A O 1
ATOM 571 N N . ASP A 1 73 ? 30.347 -16.261 -18.444 1.00 85.25 73 ASP A N 1
ATOM 572 C CA . ASP A 1 73 ? 30.790 -17.656 -18.460 1.00 85.25 73 ASP A CA 1
ATOM 573 C C . ASP A 1 73 ? 32.028 -17.863 -17.564 1.00 85.25 73 ASP A C 1
ATOM 575 O O . ASP A 1 73 ? 32.110 -18.889 -16.894 1.00 85.25 73 ASP A O 1
ATOM 579 N N . ASP A 1 74 ? 32.937 -16.884 -17.475 1.00 87.81 74 ASP A N 1
ATOM 580 C CA . ASP A 1 74 ? 34.099 -16.920 -16.572 1.00 87.81 74 ASP A CA 1
ATOM 581 C C . ASP A 1 74 ? 33.697 -16.731 -15.097 1.00 87.81 74 ASP A C 1
ATOM 583 O O . ASP A 1 74 ? 34.049 -17.551 -14.244 1.00 87.81 74 ASP A O 1
ATOM 587 N N . LEU A 1 75 ? 32.858 -15.726 -14.798 1.00 88.62 75 LEU A N 1
ATOM 588 C CA . LEU A 1 75 ? 32.366 -15.446 -13.438 1.00 88.62 75 LEU A CA 1
ATOM 589 C C . LEU A 1 75 ? 31.566 -16.608 -12.836 1.00 88.62 75 LEU A C 1
ATOM 591 O O . LEU A 1 75 ? 31.600 -16.812 -11.622 1.00 88.62 75 LEU A O 1
ATOM 595 N N . PHE A 1 76 ? 30.836 -17.355 -13.666 1.00 84.31 76 PHE A N 1
ATOM 596 C CA . PHE A 1 76 ? 29.980 -18.461 -13.232 1.00 84.31 76 PHE A CA 1
ATOM 597 C C . PHE A 1 76 ? 30.533 -19.844 -13.605 1.00 84.31 76 PHE A C 1
ATOM 599 O O . PHE A 1 76 ? 29.840 -20.844 -13.403 1.00 84.31 76 PHE A O 1
ATOM 606 N N . SER A 1 77 ? 31.776 -19.933 -14.093 1.00 78.94 77 SER A N 1
ATOM 607 C CA . SER A 1 77 ? 32.427 -21.200 -14.470 1.00 78.94 77 SER A CA 1
ATOM 608 C C . SER A 1 77 ? 32.528 -22.200 -13.308 1.00 78.94 77 SER A C 1
ATOM 610 O O . SER A 1 77 ? 32.480 -23.409 -13.528 1.00 78.94 77 SER A O 1
ATOM 612 N N . GLY A 1 78 ? 32.625 -21.700 -12.071 1.00 75.06 78 GLY A N 1
ATOM 613 C CA . GLY A 1 78 ? 32.705 -22.495 -10.840 1.00 75.06 78 GLY A CA 1
ATOM 614 C C . GLY A 1 78 ? 31.375 -22.716 -10.112 1.00 75.06 78 GLY A C 1
ATOM 615 O O . GLY A 1 78 ? 31.365 -23.346 -9.056 1.00 75.06 78 GLY A O 1
ATOM 616 N N . CYS A 1 79 ? 30.255 -22.199 -10.624 1.00 74.69 79 CYS A N 1
ATOM 617 C CA . CYS A 1 79 ? 28.946 -22.432 -10.018 1.00 74.69 79 CYS A CA 1
ATOM 618 C C . CYS A 1 79 ? 28.343 -23.733 -10.558 1.00 74.69 79 CYS A C 1
ATOM 620 O O . CYS A 1 79 ? 28.125 -23.863 -11.763 1.00 74.69 79 CYS A O 1
ATOM 622 N N . GLU A 1 80 ? 28.025 -24.679 -9.666 1.00 71.19 80 GLU A N 1
ATOM 623 C CA . GLU A 1 80 ? 27.265 -25.873 -10.036 1.00 71.19 80 GLU A CA 1
ATOM 624 C C . GLU A 1 80 ? 25.946 -25.457 -10.684 1.00 71.19 80 GLU A C 1
ATOM 626 O O . GLU A 1 80 ? 25.074 -24.821 -10.087 1.00 71.19 80 GLU A O 1
ATOM 631 N N . ARG A 1 81 ? 25.827 -25.798 -11.961 1.00 69.69 81 ARG A N 1
ATOM 632 C CA . ARG A 1 81 ? 24.623 -25.558 -12.732 1.00 69.69 81 ARG A CA 1
ATOM 633 C C . ARG A 1 81 ? 23.600 -26.625 -12.314 1.00 69.69 81 ARG A C 1
ATOM 635 O O . ARG A 1 81 ? 23.957 -27.803 -12.328 1.00 69.69 81 ARG A O 1
ATOM 642 N N . PRO A 1 82 ? 22.363 -26.255 -11.927 1.00 76.81 82 PRO A N 1
ATOM 643 C CA . PRO A 1 82 ? 21.355 -27.221 -11.494 1.00 76.81 82 PRO A CA 1
ATOM 644 C C . PRO A 1 82 ? 21.212 -28.355 -12.512 1.00 76.81 82 PRO A C 1
ATOM 646 O O . PRO A 1 82 ? 21.207 -28.084 -13.712 1.00 76.81 82 PRO A O 1
ATOM 649 N N . ALA A 1 83 ? 21.079 -29.601 -12.048 1.00 65.81 83 ALA A N 1
ATOM 650 C CA . ALA A 1 83 ? 21.018 -30.790 -12.909 1.00 65.81 83 ALA A CA 1
ATOM 651 C C . ALA A 1 83 ? 19.894 -30.734 -13.969 1.00 65.81 83 ALA A C 1
ATOM 653 O O . ALA A 1 83 ? 19.989 -31.383 -15.007 1.00 65.81 83 ALA A O 1
ATOM 654 N N . ASP A 1 84 ? 18.875 -29.901 -13.740 1.00 71.50 84 ASP A N 1
ATOM 655 C CA . ASP A 1 84 ? 17.747 -29.675 -14.648 1.00 71.50 84 ASP A CA 1
ATOM 656 C C . ASP A 1 84 ? 17.989 -28.556 -15.681 1.00 71.50 84 ASP A C 1
ATOM 658 O O . ASP A 1 84 ? 17.114 -28.244 -16.495 1.00 71.50 84 ASP A O 1
ATOM 662 N N . TYR A 1 85 ? 19.159 -27.911 -15.670 1.00 68.31 85 TYR A N 1
ATOM 663 C CA . TYR A 1 85 ? 19.486 -26.891 -16.657 1.00 68.31 85 TYR A CA 1
ATOM 664 C C . TYR A 1 85 ? 19.839 -27.551 -17.990 1.00 68.31 85 TYR A C 1
ATOM 666 O O . TYR A 1 85 ? 20.927 -28.097 -18.185 1.00 68.31 85 TYR A O 1
ATOM 674 N N . VAL A 1 86 ? 18.938 -27.415 -18.955 1.00 70.38 86 VAL A N 1
ATOM 675 C CA . VAL A 1 86 ? 19.205 -27.742 -20.354 1.00 70.38 86 VAL A CA 1
ATOM 676 C C . VAL A 1 86 ? 19.546 -26.441 -21.083 1.00 70.38 86 VAL A C 1
ATOM 678 O O . VAL A 1 86 ? 18.694 -25.550 -21.144 1.00 70.38 86 VAL A O 1
ATOM 681 N N . PRO A 1 87 ? 20.760 -26.283 -21.649 1.00 63.62 87 PRO A N 1
ATOM 682 C CA . PRO A 1 87 ? 21.058 -25.119 -22.470 1.00 63.62 87 PRO A CA 1
ATOM 683 C C . PRO A 1 87 ? 20.087 -25.088 -23.660 1.00 63.62 87 PRO A C 1
ATOM 685 O O . PRO A 1 87 ? 19.859 -26.129 -24.286 1.00 63.62 87 PRO A O 1
ATOM 688 N N . PRO A 1 88 ? 19.496 -23.928 -23.994 1.00 61.56 88 PRO A N 1
ATOM 689 C CA . PRO A 1 88 ? 18.599 -23.830 -25.131 1.00 61.56 88 PRO A CA 1
ATOM 690 C C . PRO A 1 88 ? 19.400 -24.098 -26.407 1.00 61.56 88 PRO A C 1
ATOM 692 O O . PRO A 1 88 ? 20.133 -23.248 -26.905 1.00 61.56 88 PRO A O 1
ATOM 695 N N . THR A 1 89 ? 19.283 -25.312 -26.937 1.00 63.22 89 THR A N 1
ATOM 696 C CA . THR A 1 89 ? 19.756 -25.634 -28.282 1.00 63.22 89 THR A CA 1
ATOM 697 C C . THR A 1 89 ? 18.917 -24.859 -29.295 1.00 63.22 89 THR A C 1
ATOM 699 O O . THR A 1 89 ? 17.756 -24.534 -29.035 1.00 63.22 89 THR A O 1
ATOM 702 N N . ALA A 1 90 ? 19.469 -24.573 -30.477 1.00 57.66 90 ALA A N 1
ATOM 703 C CA . ALA A 1 90 ? 18.737 -23.860 -31.525 1.00 57.66 90 ALA A CA 1
ATOM 704 C C . ALA A 1 90 ? 17.369 -24.514 -31.827 1.00 57.66 90 ALA A C 1
ATOM 706 O O . ALA A 1 90 ? 16.395 -23.806 -32.046 1.00 57.66 90 ALA A O 1
ATOM 707 N N . ALA A 1 91 ? 17.256 -25.844 -31.715 1.00 56.19 91 ALA A N 1
ATOM 708 C CA . ALA A 1 91 ? 15.999 -26.585 -31.850 1.00 56.19 91 ALA A CA 1
ATOM 709 C C . ALA A 1 91 ? 14.999 -26.352 -30.691 1.00 56.19 91 ALA A C 1
ATOM 711 O O . ALA A 1 91 ? 13.792 -26.273 -30.924 1.00 56.19 91 ALA A O 1
ATOM 712 N N . SER A 1 92 ? 15.488 -26.180 -29.457 1.00 58.16 92 SER A N 1
ATOM 713 C CA . SER A 1 92 ? 14.684 -25.817 -28.278 1.00 58.16 92 SER A CA 1
ATOM 714 C C . SER A 1 92 ? 14.111 -24.398 -28.389 1.00 58.16 92 SER A C 1
ATOM 716 O O . SER A 1 92 ? 12.949 -24.175 -28.053 1.00 58.16 92 SER A O 1
ATOM 718 N N . ALA A 1 93 ? 14.864 -23.453 -28.963 1.00 57.84 93 ALA A N 1
ATOM 719 C CA . ALA A 1 93 ? 14.401 -22.080 -29.178 1.00 57.84 93 ALA A CA 1
ATOM 720 C C . ALA A 1 93 ? 13.245 -21.990 -30.195 1.00 57.84 93 ALA A C 1
ATOM 722 O O . ALA A 1 93 ? 12.288 -21.243 -29.975 1.00 57.84 93 ALA A O 1
ATOM 723 N N . VAL A 1 94 ? 13.272 -22.788 -31.273 1.00 57.69 94 VAL A N 1
ATOM 724 C CA . VAL A 1 94 ? 12.170 -22.817 -32.259 1.00 57.69 94 VAL A CA 1
ATOM 725 C C . VAL A 1 94 ? 10.935 -23.540 -31.704 1.00 57.69 94 VAL A C 1
ATOM 727 O O . VAL A 1 94 ? 9.809 -23.087 -31.919 1.00 57.69 94 VAL A O 1
ATOM 730 N N . ALA A 1 95 ? 11.120 -24.609 -30.921 1.00 56.38 95 ALA A N 1
ATOM 731 C CA . ALA A 1 95 ? 10.022 -25.315 -30.252 1.00 56.38 95 ALA A CA 1
ATOM 732 C C . ALA A 1 95 ? 9.375 -24.477 -29.130 1.00 56.38 95 ALA A C 1
ATOM 734 O O . ALA A 1 95 ? 8.149 -24.478 -28.979 1.00 56.38 95 ALA A O 1
ATOM 735 N N . ALA A 1 96 ? 10.171 -23.703 -28.386 1.00 58.44 96 ALA A N 1
ATOM 736 C CA . ALA A 1 96 ? 9.689 -22.744 -27.394 1.00 58.44 96 ALA A CA 1
ATOM 737 C C . ALA A 1 96 ? 8.950 -21.569 -28.053 1.00 58.44 96 ALA A C 1
ATOM 739 O O . ALA A 1 96 ? 7.902 -21.162 -27.558 1.00 58.44 96 ALA A O 1
ATOM 740 N N . ALA A 1 97 ? 9.414 -21.080 -29.209 1.00 58.47 97 ALA A N 1
ATOM 741 C CA . ALA A 1 97 ? 8.720 -20.046 -29.979 1.00 58.47 97 ALA A CA 1
ATOM 742 C C . ALA A 1 97 ? 7.392 -20.540 -30.589 1.00 58.47 97 ALA A C 1
ATOM 744 O O . ALA A 1 97 ? 6.428 -19.776 -30.667 1.00 58.47 97 ALA A O 1
ATOM 745 N N . ALA A 1 98 ? 7.307 -21.815 -30.986 1.00 56.88 98 ALA A N 1
ATOM 746 C CA . ALA A 1 98 ? 6.064 -22.434 -31.451 1.00 56.88 98 ALA A CA 1
ATOM 747 C C . ALA A 1 98 ? 5.065 -22.661 -30.299 1.00 56.88 98 ALA A C 1
ATOM 749 O O . ALA A 1 98 ? 3.885 -22.339 -30.443 1.00 56.88 98 ALA A O 1
ATOM 750 N N . ARG A 1 99 ? 5.529 -23.108 -29.120 1.00 55.81 99 ARG A N 1
ATOM 751 C CA . ARG A 1 99 ? 4.689 -23.200 -27.909 1.00 55.81 99 ARG A CA 1
ATOM 752 C C . ARG A 1 99 ? 4.245 -21.828 -27.392 1.00 55.81 99 ARG A C 1
ATOM 754 O O . ARG A 1 99 ? 3.083 -21.688 -27.026 1.00 55.81 99 ARG A O 1
ATOM 761 N N . ALA A 1 100 ? 5.100 -20.808 -27.458 1.00 55.28 100 ALA A N 1
ATOM 762 C CA . ALA A 1 100 ? 4.767 -19.432 -27.075 1.00 55.28 100 ALA A CA 1
ATOM 763 C C . ALA A 1 100 ? 3.731 -18.771 -28.004 1.00 55.28 100 ALA A C 1
ATOM 765 O O . ALA A 1 100 ? 3.018 -17.857 -27.593 1.00 55.28 100 ALA A O 1
ATOM 766 N N . LYS A 1 101 ? 3.612 -19.235 -29.256 1.00 53.09 101 LYS A N 1
ATOM 767 C CA . LYS A 1 101 ? 2.551 -18.797 -30.176 1.00 53.09 101 LYS A CA 1
ATOM 768 C C . LYS A 1 101 ? 1.232 -19.549 -29.970 1.00 53.09 101 LYS A C 1
ATOM 770 O O . LYS A 1 101 ? 0.187 -18.991 -30.287 1.00 53.09 101 LYS A O 1
ATOM 775 N N . MET A 1 102 ? 1.257 -20.755 -29.396 1.00 49.16 102 MET A N 1
ATOM 776 C CA . MET A 1 102 ? 0.054 -21.553 -29.113 1.00 49.16 102 MET A CA 1
ATOM 777 C C . MET A 1 102 ? -0.545 -21.293 -27.719 1.00 49.16 102 MET A C 1
ATOM 779 O O . MET A 1 102 ? -1.721 -21.561 -27.502 1.00 49.16 102 MET A O 1
ATOM 783 N N . THR A 1 103 ? 0.208 -20.682 -26.799 1.00 48.12 103 THR A N 1
ATOM 784 C CA . THR A 1 103 ? -0.303 -20.136 -25.524 1.00 48.12 103 THR A CA 1
ATOM 785 C C . THR A 1 103 ? -0.692 -18.659 -25.611 1.00 48.12 103 THR A C 1
ATOM 787 O O . THR A 1 103 ? -0.924 -18.012 -24.594 1.00 48.12 103 THR A O 1
ATOM 790 N N . LYS A 1 104 ? -0.813 -18.117 -26.830 1.00 50.03 104 LYS A N 1
ATOM 791 C CA . LYS A 1 104 ? -1.460 -16.823 -27.084 1.00 50.03 104 LYS A CA 1
ATOM 792 C C . LYS A 1 104 ? -2.982 -16.953 -27.248 1.00 50.03 104 LYS A C 1
ATOM 794 O O . LYS A 1 104 ? -3.627 -16.038 -27.748 1.00 50.03 104 LYS A O 1
ATOM 799 N N . ALA A 1 105 ? -3.560 -18.077 -26.822 1.00 50.56 105 ALA A N 1
ATOM 800 C CA . ALA A 1 105 ? -4.930 -18.077 -26.333 1.00 50.56 105 ALA A CA 1
ATOM 801 C C . ALA A 1 105 ? -4.907 -17.314 -25.007 1.00 50.56 105 ALA A C 1
ATOM 803 O O . ALA A 1 105 ? -4.141 -17.679 -24.118 1.00 50.56 105 ALA A O 1
ATOM 804 N N . ALA A 1 106 ? -5.667 -16.218 -24.932 1.00 57.09 106 ALA A N 1
ATOM 805 C CA . ALA A 1 106 ? -5.779 -15.367 -23.757 1.00 57.09 106 ALA A CA 1
ATOM 806 C C . ALA A 1 106 ? -5.819 -16.230 -22.491 1.00 57.09 106 ALA A C 1
ATOM 808 O O . ALA A 1 106 ? -6.790 -16.954 -22.265 1.00 57.09 106 ALA A O 1
ATOM 809 N N . ALA A 1 107 ? -4.740 -16.187 -21.700 1.00 54.22 107 ALA A N 1
ATOM 810 C CA . ALA A 1 107 ? -4.787 -16.698 -20.344 1.00 54.22 107 ALA A CA 1
ATOM 811 C C . ALA A 1 107 ? -6.034 -16.070 -19.713 1.00 54.22 107 ALA A C 1
ATOM 813 O O . ALA A 1 107 ? -6.199 -14.850 -19.858 1.00 54.22 107 ALA A O 1
ATOM 814 N N . PRO A 1 108 ? -6.943 -16.857 -19.109 1.00 54.59 108 PRO A N 1
ATOM 815 C CA . PRO A 1 108 ? -8.064 -16.260 -18.415 1.00 54.59 108 PRO A CA 1
ATOM 816 C C . PRO A 1 108 ? -7.460 -15.243 -17.457 1.00 54.59 108 PRO A C 1
ATOM 818 O O . PRO A 1 108 ? -6.542 -15.564 -16.698 1.00 54.59 108 PRO A O 1
ATOM 821 N N . VAL A 1 109 ? -7.905 -13.994 -17.573 1.00 59.28 109 VAL A N 1
ATOM 822 C CA . VAL A 1 109 ? -7.6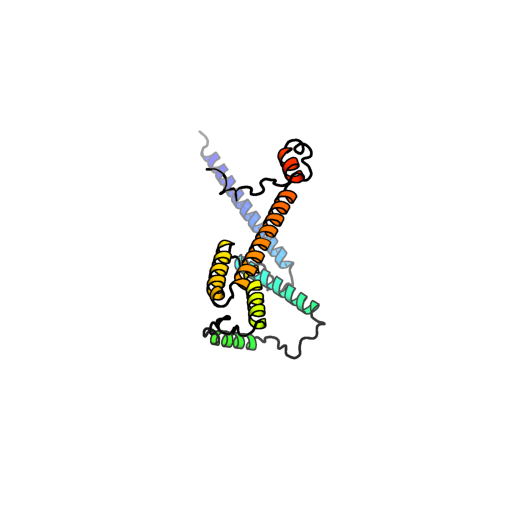53 -12.977 -16.561 1.00 59.28 109 VAL A CA 1
ATOM 823 C C . VAL A 1 109 ? -8.380 -13.501 -15.332 1.00 59.28 109 VAL A C 1
ATOM 825 O O . VAL A 1 109 ? -9.566 -13.257 -15.150 1.00 59.28 109 VAL A O 1
ATOM 828 N N . VAL A 1 110 ? -7.707 -14.365 -14.574 1.00 60.84 110 VAL A N 1
ATOM 829 C CA . VAL A 1 110 ? -8.193 -14.836 -13.288 1.00 60.84 110 VAL A CA 1
ATOM 830 C C . VAL A 1 110 ? -8.154 -13.599 -12.419 1.00 60.84 110 VAL A C 1
ATOM 832 O O . VAL A 1 110 ? -7.067 -13.103 -12.112 1.00 60.84 110 VAL A O 1
ATOM 835 N N . ASP A 1 111 ? -9.330 -13.061 -12.109 1.00 65.06 111 ASP A N 1
ATOM 836 C CA . ASP A 1 111 ? -9.445 -11.944 -11.191 1.00 65.06 111 ASP A CA 1
ATOM 837 C C . ASP A 1 111 ? -8.806 -12.383 -9.861 1.00 65.06 111 ASP A C 1
ATOM 839 O O . ASP A 1 111 ? -9.265 -13.343 -9.232 1.00 65.06 111 ASP A O 1
ATOM 843 N N . PRO A 1 112 ? -7.702 -11.746 -9.432 1.00 65.25 112 PRO A N 1
ATOM 844 C CA . PRO A 1 112 ? -7.015 -12.129 -8.206 1.00 65.25 112 PRO A CA 1
ATOM 845 C C . PRO A 1 112 ? -7.879 -11.912 -6.956 1.00 65.25 112 PRO A C 1
ATOM 847 O O . PRO A 1 112 ? -7.489 -12.372 -5.881 1.00 65.25 112 PRO A O 1
ATOM 850 N N . VAL A 1 113 ? -9.014 -11.215 -7.076 1.00 68.62 113 VAL A N 1
ATOM 851 C CA . VAL A 1 113 ? -9.967 -10.957 -5.994 1.00 68.62 113 VAL A CA 1
ATOM 852 C C . VAL A 1 113 ? -11.063 -12.026 -5.928 1.00 68.62 113 VAL A C 1
ATOM 854 O O . VAL A 1 113 ? -11.474 -12.367 -4.821 1.00 68.62 113 VAL A O 1
ATOM 857 N N . ASP A 1 114 ? -11.459 -12.644 -7.046 1.00 68.44 114 ASP A N 1
ATOM 858 C CA . ASP A 1 114 ? -12.505 -13.689 -7.068 1.00 68.44 114 ASP A CA 1
ATOM 859 C C . ASP A 1 114 ? -12.121 -14.936 -6.255 1.00 68.44 114 ASP A C 1
ATOM 861 O O . ASP A 1 114 ? -12.970 -15.622 -5.686 1.00 68.44 114 ASP A O 1
ATOM 865 N N . ALA A 1 115 ? -10.822 -15.223 -6.153 1.00 69.69 115 ALA A N 1
ATOM 866 C CA . ALA A 1 115 ? -10.310 -16.333 -5.351 1.00 69.69 115 ALA A CA 1
ATOM 867 C C . ALA A 1 115 ? -10.213 -16.017 -3.841 1.00 69.69 115 ALA A C 1
ATOM 869 O O . ALA A 1 115 ? -9.905 -16.911 -3.048 1.00 69.69 115 ALA A O 1
ATOM 870 N N . VAL A 1 116 ? -10.427 -14.765 -3.417 1.00 75.88 116 VAL A N 1
ATOM 871 C CA . VAL A 1 116 ? -10.253 -14.342 -2.019 1.00 75.88 116 VAL A CA 1
ATOM 872 C C . VAL A 1 116 ? -11.573 -14.460 -1.259 1.00 75.88 116 VAL A C 1
ATOM 874 O O . VAL A 1 116 ? -12.454 -13.613 -1.355 1.00 75.88 1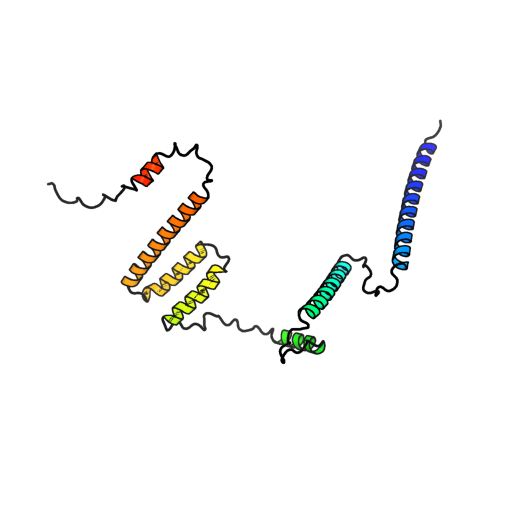16 VAL A O 1
ATOM 877 N N . ALA A 1 117 ? -11.689 -15.494 -0.425 1.00 79.38 117 ALA A N 1
ATOM 878 C CA . ALA A 1 117 ? -12.810 -15.644 0.499 1.00 79.38 117 ALA A CA 1
ATOM 879 C C . AL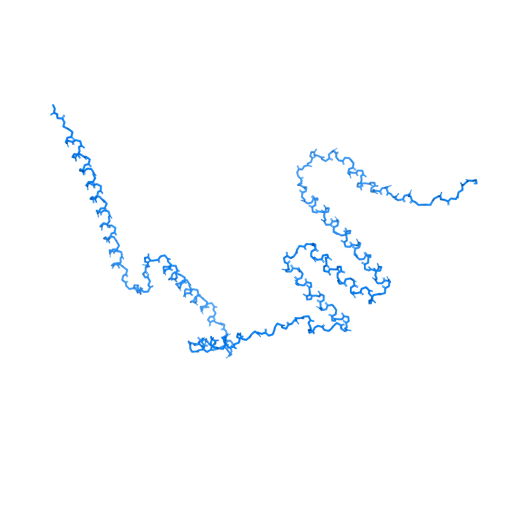A A 1 117 ? -12.477 -15.022 1.868 1.00 79.38 117 ALA A C 1
ATOM 881 O O . ALA A 1 117 ? -11.658 -15.552 2.615 1.00 79.38 117 ALA A O 1
ATOM 882 N N . LEU A 1 118 ? -13.140 -13.921 2.228 1.00 84.62 118 LEU A N 1
ATOM 883 C CA . LEU A 1 118 ? -12.968 -13.246 3.524 1.00 84.62 118 LEU A CA 1
ATOM 884 C C . LEU A 1 118 ? -13.859 -13.888 4.600 1.00 84.62 118 LEU A C 1
ATOM 886 O O . LEU A 1 118 ? -14.913 -13.353 4.946 1.00 84.62 118 LEU A O 1
ATOM 890 N N . ARG A 1 119 ? -13.478 -15.079 5.080 1.00 87.12 119 ARG A N 1
ATOM 891 C CA . ARG A 1 119 ? -14.267 -15.850 6.064 1.00 87.12 119 ARG A CA 1
ATOM 892 C C . ARG A 1 119 ? -13.743 -15.724 7.487 1.00 87.12 119 ARG A C 1
ATOM 894 O O . ARG A 1 119 ? -14.529 -15.802 8.427 1.00 87.12 119 ARG A O 1
ATOM 901 N N . SER A 1 120 ? -12.436 -15.551 7.652 1.00 88.81 120 SER A N 1
ATOM 902 C CA . SER A 1 120 ? -11.794 -15.412 8.955 1.00 88.81 120 SER A CA 1
ATOM 903 C C . SER A 1 120 ? -11.106 -14.060 9.113 1.00 88.81 120 SER A C 1
ATOM 905 O O . SER A 1 120 ? -10.739 -13.401 8.140 1.00 88.81 120 SER A O 1
ATOM 907 N N . TYR A 1 121 ? -10.863 -13.678 10.367 1.00 87.44 121 TYR A N 1
ATOM 908 C CA . TYR A 1 121 ? -10.066 -12.498 10.704 1.00 87.44 121 TYR A CA 1
ATOM 909 C C . TYR A 1 121 ? -8.686 -12.516 10.016 1.00 87.44 121 TYR A C 1
ATOM 911 O O . TYR A 1 121 ? -8.247 -11.514 9.455 1.00 87.44 121 TYR A O 1
ATOM 919 N N . LYS A 1 122 ? -8.046 -13.693 9.962 1.00 91.06 122 LYS A N 1
ATOM 920 C CA . LYS A 1 122 ? -6.747 -13.889 9.307 1.00 91.06 122 LYS A CA 1
ATOM 921 C C . LYS A 1 122 ? -6.810 -13.645 7.794 1.00 91.06 122 LYS A C 1
ATOM 923 O O . LYS A 1 122 ? -5.854 -13.118 7.227 1.00 91.06 122 LYS A O 1
ATOM 928 N N . ASP A 1 123 ? -7.923 -13.986 7.143 1.00 87.88 123 ASP A N 1
ATOM 929 C CA . A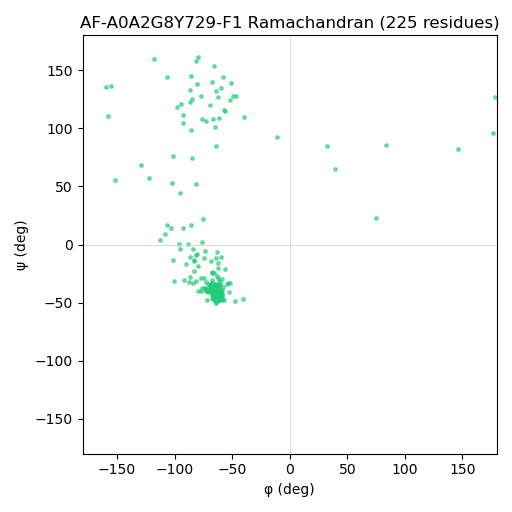SP A 1 123 ? -8.105 -13.739 5.707 1.00 87.88 123 ASP A CA 1
ATOM 930 C C . ASP A 1 123 ? -8.206 -12.235 5.420 1.00 87.88 123 ASP A C 1
ATOM 932 O O . ASP A 1 123 ? -7.587 -11.742 4.474 1.00 87.88 123 ASP A O 1
ATOM 936 N N . CYS A 1 124 ? -8.907 -11.488 6.282 1.00 88.56 124 CYS A N 1
ATOM 937 C CA . CYS A 1 124 ? -8.990 -10.028 6.207 1.00 88.56 124 CYS A CA 1
ATOM 938 C C . CYS A 1 124 ? -7.614 -9.363 6.370 1.00 88.56 124 CYS A C 1
ATOM 940 O O . CYS A 1 124 ? -7.266 -8.479 5.584 1.00 88.56 124 CYS A O 1
ATOM 942 N N . GLU A 1 125 ? -6.793 -9.812 7.324 1.00 90.81 125 GLU A N 1
ATOM 943 C CA . GLU A 1 125 ? -5.430 -9.291 7.517 1.00 90.81 125 GLU A CA 1
ATOM 944 C C . GLU A 1 125 ? -4.512 -9.579 6.320 1.00 90.81 125 GLU A C 1
ATOM 946 O O . GLU A 1 125 ? -3.760 -8.708 5.865 1.00 90.81 125 GLU A O 1
ATOM 951 N N . GLN A 1 126 ? -4.574 -10.795 5.772 1.00 89.75 126 GLN A N 1
ATOM 952 C CA . GLN A 1 126 ? -3.781 -11.164 4.600 1.00 89.75 126 GLN A CA 1
ATOM 953 C C . GLN A 1 126 ? -4.201 -10.377 3.358 1.00 89.75 126 GLN A C 1
ATOM 955 O O . GLN A 1 126 ? -3.333 -9.926 2.603 1.00 89.75 126 GLN A O 1
ATOM 960 N N . PHE A 1 127 ? -5.505 -10.187 3.149 1.00 89.81 127 PHE A N 1
ATOM 961 C CA . PHE A 1 127 ? -6.025 -9.367 2.058 1.00 89.81 127 PHE A CA 1
ATOM 962 C C . PHE A 1 127 ? -5.570 -7.911 2.195 1.00 89.81 127 PHE A C 1
ATOM 964 O O . PHE A 1 127 ? -4.984 -7.367 1.256 1.00 89.81 127 PHE A O 1
ATOM 971 N N . ALA A 1 128 ? -5.722 -7.316 3.381 1.00 90.31 128 ALA A N 1
ATOM 972 C CA . ALA A 1 128 ? -5.271 -5.955 3.660 1.00 90.31 128 ALA A CA 1
ATOM 973 C C . ALA A 1 128 ? -3.756 -5.791 3.448 1.00 90.31 128 ALA A C 1
ATOM 975 O O . ALA A 1 128 ? -3.313 -4.807 2.857 1.00 90.31 128 ALA A O 1
ATOM 976 N N . THR A 1 129 ? -2.949 -6.778 3.844 1.00 90.88 129 THR A N 1
ATOM 977 C CA . THR A 1 129 ? -1.490 -6.749 3.649 1.00 90.88 129 THR A CA 1
ATOM 978 C C . THR A 1 129 ? -1.107 -6.817 2.169 1.00 90.88 129 THR A C 1
ATOM 980 O O . THR A 1 129 ? -0.227 -6.076 1.718 1.00 90.88 129 THR A O 1
ATOM 983 N N . LYS A 1 130 ? -1.766 -7.687 1.390 1.00 89.44 130 LYS A N 1
ATOM 984 C CA . LYS A 1 130 ? -1.557 -7.791 -0.065 1.00 89.44 130 LYS A CA 1
ATOM 985 C C . LYS A 1 130 ? -1.958 -6.494 -0.770 1.00 89.44 130 LYS A C 1
ATOM 987 O O . LYS A 1 130 ? -1.176 -5.976 -1.569 1.00 89.44 130 LYS A O 1
ATOM 992 N N . LEU A 1 131 ? -3.120 -5.940 -0.425 1.00 90.00 131 LEU A N 1
ATOM 993 C CA . LEU A 1 131 ? -3.599 -4.663 -0.951 1.00 90.00 131 LEU A CA 1
ATOM 994 C C . LEU A 1 131 ? -2.655 -3.515 -0.564 1.00 90.00 131 LEU A C 1
ATOM 996 O O . LEU A 1 131 ? -2.277 -2.718 -1.414 1.00 90.00 131 LEU A O 1
ATOM 1000 N N . GLY A 1 132 ? -2.170 -3.481 0.677 1.00 90.31 132 GLY A N 1
ATOM 1001 C CA . GLY A 1 132 ? -1.249 -2.455 1.171 1.00 90.31 132 GLY A CA 1
ATOM 1002 C C . GLY A 1 132 ? 0.112 -2.424 0.467 1.00 90.31 132 GLY A C 1
ATOM 1003 O O . GLY A 1 132 ? 0.739 -1.366 0.398 1.00 90.31 132 GLY A O 1
ATOM 1004 N N . LYS A 1 133 ? 0.590 -3.550 -0.084 1.00 90.81 133 LYS A N 1
ATOM 1005 C CA . LYS A 1 133 ? 1.765 -3.550 -0.979 1.00 90.81 133 LYS A CA 1
ATOM 1006 C C . LYS A 1 133 ? 1.441 -2.843 -2.298 1.00 90.81 133 LYS A C 1
ATOM 1008 O O . LYS A 1 133 ? 2.171 -1.947 -2.704 1.00 90.81 133 LYS A O 1
ATOM 1013 N N . LYS A 1 134 ? 0.289 -3.161 -2.898 1.00 89.06 134 LYS A N 1
ATOM 1014 C CA . LYS A 1 134 ? -0.186 -2.533 -4.142 1.00 89.06 134 LYS A CA 1
ATOM 1015 C C . LYS A 1 134 ? -0.494 -1.045 -3.995 1.00 89.06 134 LYS A C 1
ATOM 1017 O O . LYS A 1 134 ? -0.225 -0.292 -4.922 1.00 89.06 134 LYS A O 1
ATOM 1022 N N . ILE A 1 135 ? -0.999 -0.611 -2.840 1.00 92.31 135 ILE A N 1
ATOM 1023 C CA . ILE A 1 135 ? -1.230 0.812 -2.553 1.00 92.31 135 ILE A CA 1
ATOM 1024 C C . ILE A 1 135 ? 0.093 1.586 -2.575 1.00 92.31 135 ILE A C 1
ATOM 1026 O O . ILE A 1 135 ? 0.179 2.630 -3.211 1.00 92.31 135 ILE A O 1
ATOM 1030 N N . ARG A 1 136 ? 1.140 1.056 -1.929 1.00 89.75 136 ARG A N 1
ATOM 1031 C CA . ARG A 1 136 ? 2.459 1.709 -1.853 1.00 89.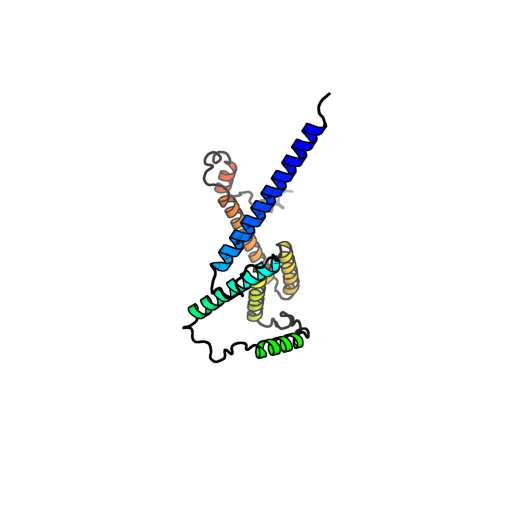75 136 ARG A CA 1
ATOM 1032 C C . ARG A 1 136 ? 3.184 1.784 -3.196 1.00 89.75 136 ARG A C 1
ATOM 1034 O O . ARG A 1 136 ? 3.915 2.737 -3.432 1.00 89.75 136 ARG A O 1
ATOM 1041 N N . GLU A 1 137 ? 2.988 0.789 -4.052 1.00 91.94 137 GLU A N 1
ATOM 1042 C CA . GLU A 1 137 ? 3.585 0.729 -5.394 1.00 91.94 137 GLU A CA 1
ATOM 1043 C C . GLU A 1 137 ? 2.785 1.521 -6.443 1.00 91.94 137 GLU A C 1
ATOM 1045 O O . GLU A 1 137 ? 3.261 1.736 -7.557 1.00 91.94 137 GLU A O 1
ATOM 1050 N N . SER A 1 138 ? 1.555 1.931 -6.124 1.00 92.00 138 SER A N 1
ATOM 1051 C CA . SER A 1 138 ? 0.650 2.540 -7.093 1.00 92.00 138 SER A CA 1
ATOM 1052 C C . SER A 1 138 ? 0.954 4.029 -7.315 1.00 92.00 138 SER A C 1
ATOM 1054 O O . SER A 1 138 ? 1.145 4.775 -6.353 1.00 92.00 138 SER A O 1
ATOM 1056 N N . PRO A 1 139 ? 0.915 4.511 -8.573 1.00 92.75 139 PRO A N 1
ATOM 1057 C CA . PRO A 1 139 ? 1.128 5.921 -8.906 1.00 92.75 139 PRO A CA 1
ATOM 1058 C C . PRO A 1 139 ? -0.088 6.817 -8.597 1.00 92.75 139 PRO A C 1
ATOM 1060 O O . PRO A 1 139 ? -0.079 8.007 -8.922 1.00 92.75 139 PRO A O 1
ATOM 1063 N N . ALA A 1 140 ? -1.169 6.266 -8.035 1.00 93.81 140 ALA A N 1
ATOM 1064 C CA . ALA A 1 140 ? -2.400 7.011 -7.805 1.00 93.81 140 ALA A CA 1
ATOM 1065 C C . ALA A 1 140 ? -2.227 8.114 -6.743 1.00 93.81 140 ALA A C 1
ATOM 1067 O O . ALA A 1 140 ? -1.576 7.939 -5.711 1.00 93.81 140 ALA A O 1
ATOM 1068 N N . LYS A 1 141 ? -2.847 9.271 -6.999 1.00 93.56 141 LYS A N 1
ATOM 1069 C CA . LYS A 1 141 ? -2.797 10.446 -6.114 1.00 93.56 141 LYS A CA 1
ATOM 1070 C C . LYS A 1 141 ? -3.765 10.306 -4.933 1.00 93.56 141 LYS A C 1
ATOM 1072 O O . LYS A 1 141 ? -4.742 9.565 -5.014 1.00 93.56 141 LYS A O 1
ATOM 1077 N N . SER A 1 142 ? -3.536 11.101 -3.881 1.00 91.12 142 SER A N 1
ATOM 1078 C CA . SER A 1 142 ? -4.328 11.125 -2.634 1.00 91.12 142 SER A CA 1
ATOM 1079 C C . SER A 1 142 ? -5.859 11.014 -2.820 1.00 91.12 142 SER A C 1
ATOM 1081 O O . SER A 1 142 ? -6.457 10.147 -2.181 1.00 91.12 142 SER A O 1
ATOM 1083 N N . PRO A 1 143 ? -6.511 11.761 -3.741 1.00 94.69 143 PRO A N 1
ATOM 1084 C CA . PRO A 1 143 ? -7.969 11.690 -3.893 1.00 94.69 143 PRO A CA 1
ATOM 1085 C C . PRO A 1 143 ? -8.506 10.307 -4.295 1.00 94.69 143 PRO A C 1
ATOM 1087 O O . PRO A 1 143 ? -9.606 9.933 -3.897 1.00 94.69 143 PRO A O 1
ATOM 1090 N N . ALA A 1 144 ? -7.735 9.525 -5.060 1.00 94.19 144 ALA A N 1
ATOM 1091 C CA . ALA A 1 144 ? -8.141 8.177 -5.460 1.00 94.19 144 ALA A CA 1
ATOM 1092 C C . ALA A 1 144 ? -8.186 7.221 -4.257 1.00 94.19 144 ALA A C 1
ATOM 1094 O O . ALA A 1 144 ? -9.073 6.375 -4.164 1.00 94.19 144 ALA A O 1
ATOM 1095 N N . TRP A 1 145 ? -7.258 7.389 -3.311 1.00 93.44 145 TRP A N 1
ATOM 1096 C CA . TRP A 1 145 ? -7.199 6.585 -2.092 1.00 93.44 145 TRP A CA 1
ATOM 1097 C C . TRP A 1 145 ? -8.315 6.932 -1.115 1.00 93.44 145 TRP A C 1
ATOM 1099 O O . TRP A 1 145 ? -8.896 6.023 -0.529 1.00 93.44 145 TRP A O 1
ATOM 1109 N N . LEU A 1 146 ? -8.665 8.216 -0.996 1.00 93.31 146 LEU A N 1
ATOM 1110 C CA . LEU A 1 146 ? -9.827 8.639 -0.213 1.00 93.31 146 LEU A CA 1
ATOM 1111 C C . LEU A 1 146 ? -11.103 7.979 -0.748 1.00 93.31 146 LEU A C 1
ATOM 1113 O O . LEU A 1 146 ? -11.830 7.334 0.001 1.00 93.31 146 LEU A O 1
ATOM 1117 N N . ARG A 1 147 ? -11.306 8.025 -2.071 1.00 95.31 147 ARG A N 1
ATOM 1118 C CA . ARG A 1 147 ? -12.478 7.411 -2.703 1.00 95.31 147 ARG A CA 1
ATOM 1119 C C . ARG A 1 147 ? -12.548 5.896 -2.489 1.00 95.31 147 ARG A C 1
ATOM 1121 O O . ARG A 1 147 ? -13.646 5.370 -2.312 1.00 95.31 147 ARG A O 1
ATOM 1128 N N . LEU A 1 148 ? -11.406 5.202 -2.522 1.00 94.38 148 LEU A N 1
ATOM 1129 C CA . 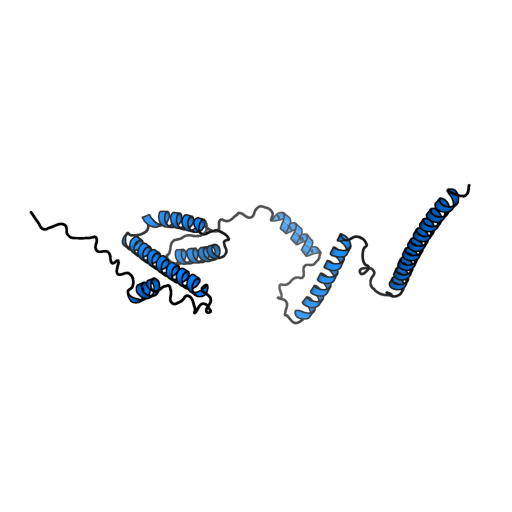LEU A 1 148 ? -11.320 3.770 -2.220 1.00 94.38 148 LEU A CA 1
ATOM 1130 C C . LEU A 1 148 ? -11.746 3.483 -0.775 1.00 94.38 148 LEU A C 1
ATOM 1132 O O . LEU A 1 148 ? -12.539 2.572 -0.546 1.00 94.38 148 LEU A O 1
ATOM 1136 N N . LEU A 1 149 ? -11.238 4.258 0.186 1.00 93.56 149 LEU A N 1
ATOM 1137 C CA . LEU A 1 149 ? -11.589 4.101 1.597 1.00 93.56 149 LEU A CA 1
ATOM 1138 C C . LEU A 1 149 ? -13.075 4.376 1.841 1.00 93.56 149 LEU A C 1
ATOM 1140 O O . LEU A 1 149 ? -13.704 3.596 2.547 1.00 93.56 149 LEU A O 1
ATOM 1144 N N . ASP A 1 150 ? -13.660 5.388 1.198 1.00 93.94 150 ASP A N 1
ATOM 1145 C CA . ASP A 1 150 ? -15.097 5.672 1.307 1.00 93.94 150 ASP A CA 1
ATOM 1146 C C . ASP A 1 150 ? -15.962 4.491 0.847 1.00 93.94 150 ASP A C 1
ATOM 1148 O O . ASP A 1 150 ? -16.965 4.169 1.484 1.00 93.94 150 ASP A O 1
ATOM 1152 N N . LEU A 1 151 ? -15.581 3.826 -0.254 1.00 95.38 151 LEU A N 1
ATOM 1153 C CA . LEU A 1 151 ? -16.285 2.626 -0.726 1.00 95.38 151 LEU A CA 1
ATOM 1154 C C . LEU A 1 151 ? -16.174 1.487 0.287 1.00 95.38 151 LEU A C 1
ATOM 1156 O O . LEU A 1 151 ? -17.188 0.916 0.678 1.00 95.38 151 LEU A O 1
ATOM 1160 N N . LEU A 1 152 ? -14.957 1.200 0.752 1.00 92.69 152 LEU A N 1
ATOM 1161 C CA . LEU A 1 152 ? -14.719 0.112 1.698 1.00 92.69 152 LEU A CA 1
ATOM 1162 C C . LEU A 1 152 ? -15.426 0.348 3.035 1.00 92.69 152 LEU A C 1
ATOM 1164 O O . LEU A 1 152 ? -16.012 -0.579 3.585 1.00 92.69 152 LEU A O 1
ATOM 1168 N N . ILE A 1 153 ? -15.404 1.575 3.557 1.00 92.56 153 ILE A N 1
ATOM 1169 C CA . ILE A 1 153 ? -16.087 1.922 4.808 1.00 92.56 153 ILE A CA 1
ATOM 1170 C C . ILE A 1 153 ? -17.598 1.772 4.637 1.00 92.56 153 ILE A C 1
ATOM 1172 O O . ILE A 1 153 ? -18.244 1.208 5.517 1.00 92.56 153 ILE A O 1
ATOM 1176 N N . LYS A 1 154 ? -18.168 2.209 3.508 1.00 94.25 154 LYS A N 1
ATOM 1177 C CA . LYS A 1 154 ? -19.604 2.061 3.237 1.00 94.25 154 LYS A CA 1
ATOM 1178 C C . LYS A 1 154 ? -20.043 0.593 3.214 1.00 94.25 154 LYS A C 1
ATOM 1180 O O . LYS A 1 154 ? -21.073 0.271 3.802 1.00 94.25 154 LYS A O 1
ATOM 1185 N N . ASP A 1 155 ? -19.253 -0.281 2.596 1.00 92.12 155 ASP A N 1
ATOM 1186 C CA . ASP A 1 155 ? -19.565 -1.713 2.489 1.00 92.12 155 ASP A CA 1
ATOM 1187 C C . ASP A 1 155 ? -19.294 -2.482 3.797 1.00 92.12 155 ASP A C 1
ATOM 1189 O O . ASP A 1 155 ? -19.971 -3.470 4.097 1.00 92.12 155 ASP A O 1
ATOM 1193 N N . CYS A 1 156 ? -18.334 -2.024 4.607 1.00 91.19 156 CYS A N 1
ATOM 1194 C CA . CYS A 1 156 ? -18.023 -2.602 5.918 1.00 91.19 156 CYS A CA 1
ATOM 1195 C C . CYS A 1 156 ? -18.962 -2.122 7.032 1.00 91.19 156 CYS A C 1
ATOM 1197 O O . CYS A 1 156 ? -19.234 -2.890 7.951 1.00 91.19 156 CYS A O 1
ATOM 1199 N N . SER A 1 157 ? -19.476 -0.892 6.947 1.00 89.75 157 SER A N 1
ATOM 1200 C CA . SER A 1 157 ? -20.334 -0.261 7.960 1.00 89.75 157 SER A CA 1
ATOM 1201 C C . SER A 1 157 ? -21.486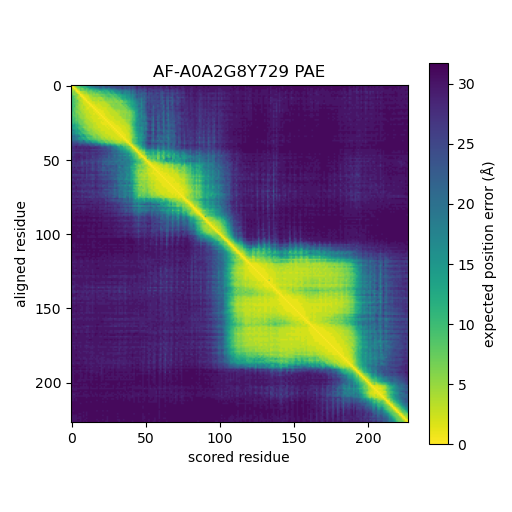 -1.149 8.468 1.00 89.75 157 SER A C 1
ATOM 1203 O O . SER A 1 157 ? -21.582 -1.330 9.679 1.00 89.75 157 SER A O 1
ATOM 1205 N N . PRO A 1 158 ? -22.303 -1.814 7.619 1.00 93.12 158 PRO A N 1
ATOM 1206 C CA . PRO A 1 158 ? -23.391 -2.672 8.109 1.00 93.12 158 PRO A CA 1
ATOM 1207 C C . PRO A 1 158 ? -22.919 -3.952 8.822 1.00 93.12 158 PRO A C 1
ATOM 1209 O O . PRO A 1 158 ? -23.725 -4.622 9.463 1.00 93.12 158 PRO A O 1
ATOM 1212 N N . LYS A 1 159 ? -21.641 -4.329 8.691 1.00 92.19 159 LYS A N 1
ATOM 1213 C CA . LYS A 1 159 ? -21.036 -5.481 9.383 1.00 92.19 159 LYS A CA 1
ATOM 1214 C C . LYS A 1 159 ? -20.323 -5.089 10.681 1.00 92.19 159 LYS A C 1
ATOM 1216 O O . LYS A 1 159 ? -19.802 -5.972 11.359 1.00 92.19 159 LYS A O 1
ATOM 1221 N N . MET A 1 160 ? -20.261 -3.797 11.000 1.00 90.75 160 MET A N 1
ATOM 1222 C CA . MET A 1 160 ? -19.603 -3.262 12.188 1.00 90.75 160 MET A CA 1
ATOM 1223 C C . MET A 1 160 ? -20.640 -2.809 13.212 1.00 90.75 160 MET A C 1
ATOM 1225 O O . MET A 1 160 ? -21.693 -2.284 12.860 1.00 90.75 160 MET A O 1
ATOM 1229 N N . ASP A 1 161 ? -20.326 -3.000 14.490 1.00 93.12 161 ASP A N 1
ATOM 1230 C CA . ASP A 1 161 ? -21.140 -2.474 15.582 1.00 93.12 161 ASP A CA 1
ATOM 1231 C C . ASP A 1 161 ? -20.804 -0.988 15.821 1.00 93.12 161 ASP A C 1
ATOM 1233 O O . ASP A 1 161 ? -19.713 -0.510 15.486 1.00 93.12 161 ASP A O 1
ATOM 1237 N N . MET A 1 162 ? -21.716 -0.242 16.442 1.00 91.81 162 MET A N 1
ATOM 1238 C CA . MET A 1 162 ? -21.561 1.198 16.680 1.00 91.81 162 MET A CA 1
ATOM 1239 C C . MET A 1 162 ? -20.298 1.509 17.497 1.00 91.81 162 MET A C 1
ATOM 1241 O O . MET A 1 162 ? -19.578 2.466 17.214 1.00 91.81 162 MET A O 1
ATOM 1245 N N . LYS A 1 163 ? -19.960 0.648 18.465 1.00 95.25 163 LYS A N 1
ATOM 1246 C CA . LYS A 1 163 ? -18.713 0.748 19.246 1.00 95.25 163 LYS A CA 1
ATOM 1247 C C . LYS A 1 163 ? -17.451 0.641 18.378 1.00 95.25 163 LYS A C 1
ATOM 1249 O O . LYS A 1 163 ? -16.457 1.314 18.655 1.00 95.25 163 LYS A O 1
ATOM 1254 N N . ASP A 1 164 ? -17.487 -0.172 17.321 1.00 93.69 164 ASP A N 1
ATOM 1255 C CA . ASP A 1 164 ? -16.347 -0.389 16.430 1.00 93.69 164 ASP A CA 1
ATOM 1256 C C . ASP A 1 164 ? -16.170 0.806 15.491 1.00 93.69 164 ASP A C 1
ATOM 1258 O O . ASP A 1 164 ? -15.041 1.233 15.241 1.00 93.69 164 ASP A O 1
ATOM 1262 N N . LEU A 1 165 ? -17.278 1.401 15.035 1.00 92.81 165 LEU A N 1
ATOM 1263 C CA . LEU A 1 165 ? -17.272 2.643 14.259 1.00 92.81 165 LEU A CA 1
ATOM 1264 C C . LEU A 1 165 ? -16.706 3.815 15.073 1.00 92.81 165 LEU A C 1
ATOM 1266 O O . LEU A 1 165 ? -15.839 4.540 14.584 1.00 92.81 165 LEU A O 1
ATOM 1270 N N . VAL A 1 166 ? -17.103 3.949 16.341 1.00 95.19 166 VAL A N 1
ATOM 1271 C CA . VAL A 1 166 ? -16.534 4.956 17.257 1.00 95.19 166 VAL A CA 1
ATOM 1272 C C . VAL A 1 166 ? -15.040 4.700 17.502 1.00 95.19 166 VAL A C 1
ATOM 1274 O O . VAL A 1 166 ? -14.238 5.636 17.524 1.00 95.19 166 VAL A O 1
ATOM 1277 N N . SER A 1 167 ? -14.622 3.437 17.644 1.00 95.94 167 SER A N 1
ATOM 1278 C CA . SER A 1 167 ? -13.199 3.085 17.755 1.00 95.94 167 SER A CA 1
ATOM 1279 C C . SER A 1 167 ? -12.412 3.462 16.492 1.00 95.94 167 SER A C 1
ATOM 1281 O O . SER A 1 167 ? -11.303 3.993 16.587 1.00 95.94 167 SER A O 1
ATOM 1283 N N . LEU A 1 168 ? -12.986 3.237 15.306 1.00 94.06 168 LEU A N 1
ATOM 1284 C CA . LEU A 1 168 ? -12.389 3.625 14.028 1.00 94.06 168 LEU A CA 1
ATOM 1285 C C . LEU A 1 168 ? -12.258 5.149 13.902 1.00 94.06 168 LEU A C 1
ATOM 1287 O O . LEU A 1 168 ? -11.198 5.626 13.499 1.00 94.06 168 LEU A O 1
ATOM 1291 N N . GLN A 1 169 ? -13.279 5.908 14.305 1.00 94.56 169 GLN A N 1
ATOM 1292 C CA . GLN A 1 169 ? -13.238 7.373 14.329 1.00 94.56 169 GLN A CA 1
ATOM 1293 C C . GLN A 1 169 ? -12.072 7.889 15.182 1.00 94.56 169 GLN A C 1
ATOM 1295 O O . GLN A 1 169 ? -11.286 8.709 14.708 1.00 94.56 169 GLN A O 1
ATOM 1300 N N . LYS A 1 170 ? -11.895 7.357 16.399 1.00 96.81 170 LYS A N 1
ATOM 1301 C CA . LYS A 1 170 ? -10.771 7.729 17.278 1.00 96.81 170 LYS A CA 1
ATOM 1302 C C . LYS A 1 170 ? -9.411 7.412 16.647 1.00 96.81 170 LYS A C 1
ATOM 1304 O O . LYS A 1 170 ? -8.487 8.219 16.728 1.00 96.81 170 LYS A O 1
ATOM 1309 N N . LYS A 1 171 ? -9.281 6.262 15.975 1.00 95.00 171 LYS A N 1
ATOM 1310 C CA . LYS A 1 171 ? -8.051 5.892 15.247 1.00 95.00 171 LYS A CA 1
ATOM 1311 C C . LYS A 1 171 ? -7.760 6.848 14.086 1.00 95.00 171 LYS A C 1
ATOM 1313 O O . LYS A 1 171 ? -6.605 7.214 13.889 1.00 95.00 171 LYS A O 1
ATOM 1318 N N . LEU A 1 172 ? -8.785 7.275 13.343 1.00 94.44 172 LEU A N 1
ATOM 1319 C CA . LEU A 1 172 ? -8.636 8.259 12.266 1.00 94.44 172 LEU A CA 1
ATOM 1320 C C . LEU A 1 172 ? -8.231 9.636 12.805 1.00 94.44 172 LEU A C 1
ATOM 1322 O O . LEU A 1 172 ? -7.314 10.240 12.258 1.00 94.44 172 LEU A O 1
ATOM 1326 N N . GLN A 1 173 ? -8.837 10.099 13.901 1.00 95.69 173 GLN A N 1
ATOM 1327 C CA . GLN A 1 173 ? -8.445 11.352 14.561 1.00 95.69 173 GLN A CA 1
ATOM 1328 C C . GLN A 1 173 ? -6.985 11.317 15.038 1.00 95.69 173 GLN A C 1
ATOM 1330 O O . GLN A 1 173 ? -6.240 12.264 14.798 1.00 95.69 173 GLN A O 1
ATOM 1335 N N . SER A 1 174 ? -6.539 10.200 15.627 1.00 95.81 174 SER A N 1
ATOM 1336 C CA . SER A 1 174 ? -5.125 10.010 15.987 1.00 95.81 174 SER A CA 1
ATOM 1337 C C . SER A 1 174 ? -4.208 10.101 14.764 1.00 95.81 174 SER A C 1
ATOM 1339 O O . SER A 1 174 ? -3.182 10.771 14.816 1.00 95.81 174 SER A O 1
ATOM 1341 N N . ALA A 1 175 ? -4.587 9.476 13.646 1.00 93.50 175 ALA A N 1
ATOM 1342 C CA . ALA A 1 175 ? -3.799 9.528 12.417 1.00 93.50 175 ALA A CA 1
ATOM 1343 C C . ALA A 1 175 ? -3.723 10.946 11.820 1.00 93.50 175 ALA A C 1
ATOM 1345 O O . ALA A 1 175 ? -2.692 11.315 11.257 1.00 93.50 175 ALA A O 1
ATOM 1346 N N . VAL A 1 176 ? -4.786 11.749 11.950 1.00 94.75 176 VAL A N 1
ATOM 1347 C CA . VAL A 1 176 ? -4.778 13.171 11.565 1.00 94.75 176 VAL A CA 1
ATOM 1348 C C . VAL A 1 176 ? -3.789 13.948 12.433 1.00 94.75 176 VAL A C 1
ATOM 1350 O O . VAL A 1 176 ? -2.905 14.606 11.887 1.00 94.75 176 VAL A O 1
ATOM 1353 N N . ALA A 1 177 ? -3.858 13.799 13.758 1.00 94.75 177 ALA A N 1
ATOM 1354 C CA . ALA A 1 177 ? -2.939 14.469 14.679 1.00 94.75 177 ALA A CA 1
ATOM 1355 C C . ALA A 1 177 ? -1.466 14.095 14.418 1.00 94.75 177 ALA A C 1
ATOM 1357 O O . ALA A 1 177 ? -0.581 14.953 14.454 1.00 94.75 177 ALA A O 1
ATOM 1358 N N . ASP A 1 178 ? -1.183 12.829 14.107 1.00 93.31 178 ASP A N 1
ATOM 1359 C CA . ASP A 1 178 ? 0.171 12.384 13.763 1.00 93.31 178 ASP A CA 1
ATOM 1360 C C . ASP A 1 178 ? 0.649 12.987 12.433 1.00 93.31 178 ASP A C 1
ATOM 1362 O O . ASP A 1 178 ? 1.789 13.448 12.333 1.00 93.31 178 ASP A O 1
ATOM 1366 N N . ARG A 1 179 ? -0.231 13.082 11.428 1.00 92.19 179 ARG A N 1
ATOM 1367 C CA . ARG A 1 179 ? 0.077 13.754 10.155 1.00 92.19 179 ARG A CA 1
ATOM 1368 C C . ARG A 1 179 ? 0.309 15.252 10.310 1.00 92.19 179 ARG A C 1
ATOM 1370 O O . ARG A 1 179 ? 1.179 15.799 9.632 1.00 92.19 179 ARG A O 1
ATOM 1377 N N . GLU A 1 180 ? -0.422 15.918 11.194 1.00 92.88 180 GLU A N 1
ATOM 1378 C CA . GLU A 1 180 ? -0.193 17.328 11.513 1.00 92.88 180 GLU A CA 1
ATOM 1379 C C . GLU A 1 180 ? 1.165 17.536 12.184 1.00 92.88 180 GLU A C 1
ATOM 1381 O O . GLU A 1 180 ? 1.910 18.436 11.788 1.00 92.88 180 GLU A O 1
ATOM 1386 N N . LYS A 1 181 ? 1.539 16.670 13.134 1.00 92.44 181 LYS A N 1
ATOM 1387 C CA . LYS A 1 181 ? 2.874 16.682 13.755 1.00 92.44 181 LYS A CA 1
ATOM 1388 C C . LYS A 1 181 ? 3.979 16.450 12.724 1.00 92.44 181 LYS A C 1
ATOM 1390 O O . LYS A 1 181 ? 4.961 17.191 12.716 1.00 92.44 181 LYS A O 1
ATOM 1395 N N . GLU A 1 182 ? 3.823 15.474 11.828 1.00 90.31 182 GLU A N 1
ATOM 1396 C CA . GLU A 1 182 ? 4.767 15.242 10.724 1.00 90.31 182 GLU A CA 1
ATOM 1397 C C . GLU A 1 182 ? 4.890 16.471 9.814 1.00 90.31 182 GLU A C 1
ATOM 1399 O O . GLU A 1 182 ? 6.000 16.871 9.454 1.00 90.31 182 GLU A O 1
ATOM 1404 N N . SER A 1 183 ? 3.765 17.099 9.466 1.00 85.81 183 SER A N 1
ATOM 1405 C CA . SER A 1 183 ? 3.735 18.306 8.636 1.00 85.81 183 SER A CA 1
ATOM 1406 C C . SER A 1 183 ? 4.476 19.468 9.306 1.00 85.81 183 SER A C 1
ATOM 1408 O O . SER A 1 183 ? 5.349 20.081 8.683 1.00 85.81 183 SER A O 1
ATOM 1410 N N . LYS A 1 184 ? 4.220 19.713 10.600 1.00 85.12 184 LYS A N 1
ATOM 1411 C CA . LYS A 1 184 ? 4.919 20.728 11.409 1.00 85.12 184 LYS A CA 1
ATOM 1412 C C . LYS A 1 184 ? 6.429 20.466 11.459 1.00 85.12 184 LYS A C 1
ATOM 1414 O O . LYS A 1 184 ? 7.209 21.362 11.139 1.00 85.12 184 LYS A O 1
ATOM 1419 N N . GLN A 1 185 ? 6.856 19.225 11.702 1.00 82.62 185 GLN A N 1
ATOM 1420 C CA . GLN A 1 185 ? 8.280 18.856 11.689 1.00 82.62 185 GLN A CA 1
ATOM 1421 C C . GLN A 1 185 ? 8.943 19.047 10.318 1.00 82.62 185 GLN A C 1
ATOM 1423 O O . GLN A 1 185 ? 10.122 19.393 10.238 1.00 82.62 185 GLN A O 1
ATOM 1428 N N . ILE A 1 186 ? 8.228 18.804 9.215 1.00 79.88 186 ILE A N 1
ATOM 1429 C CA . ILE A 1 186 ? 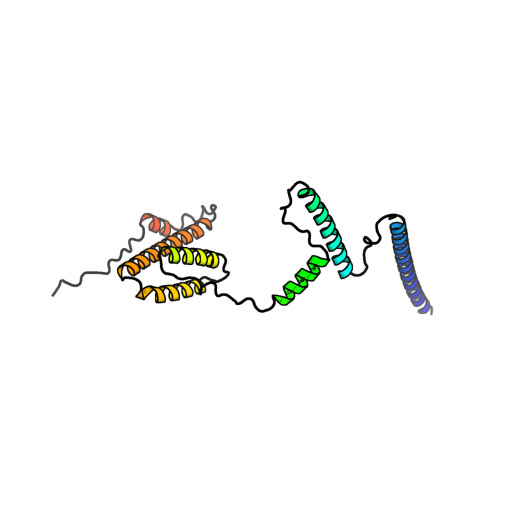8.751 19.055 7.863 1.00 79.88 186 ILE A CA 1
ATOM 1430 C C . ILE A 1 186 ? 8.935 20.559 7.634 1.00 79.88 186 ILE A C 1
ATOM 1432 O O . ILE A 1 186 ? 9.934 20.962 7.035 1.00 79.88 186 ILE A O 1
ATOM 1436 N N . VAL A 1 187 ? 8.001 21.388 8.101 1.00 78.31 187 VAL A N 1
ATOM 1437 C CA . VAL A 1 187 ? 8.111 22.854 8.030 1.00 78.31 187 VAL A CA 1
ATOM 1438 C C . VAL A 1 187 ? 9.287 23.350 8.875 1.00 78.31 187 VAL A C 1
ATOM 1440 O O . VAL A 1 187 ? 10.083 24.153 8.390 1.00 78.31 187 VAL A O 1
ATOM 1443 N N . GLU A 1 188 ? 9.469 22.819 10.082 1.00 74.62 188 GLU A N 1
ATOM 1444 C CA . GLU A 1 188 ? 10.601 23.139 10.963 1.00 74.62 188 GLU A CA 1
ATOM 1445 C C . GLU A 1 188 ? 11.948 22.717 10.369 1.00 74.62 188 GLU A C 1
ATOM 1447 O O . GLU A 1 188 ? 12.877 23.516 10.336 1.00 74.62 188 GLU A O 1
ATOM 1452 N N . LYS A 1 189 ? 12.057 21.507 9.806 1.00 73.00 189 LYS A N 1
ATOM 1453 C CA . LYS A 1 189 ? 13.287 21.028 9.140 1.00 73.00 189 LYS A CA 1
ATOM 1454 C C . LYS A 1 189 ? 13.631 21.824 7.878 1.00 73.00 189 LYS A C 1
ATOM 1456 O O . LYS A 1 189 ? 14.792 21.869 7.475 1.00 73.00 189 LYS A O 1
ATOM 1461 N N . LYS A 1 190 ? 12.637 22.449 7.239 1.00 70.25 190 LYS A N 1
ATOM 1462 C CA . LYS A 1 190 ? 12.835 23.360 6.101 1.00 70.25 190 LYS A CA 1
ATOM 1463 C C . LYS A 1 190 ? 13.270 24.767 6.532 1.00 70.25 190 LYS A C 1
ATOM 1465 O O . LYS A 1 190 ? 13.827 25.486 5.698 1.00 70.25 190 LYS A O 1
ATOM 1470 N N . LYS A 1 191 ? 13.079 25.166 7.798 1.00 68.81 191 LYS A N 1
ATOM 1471 C CA . LYS A 1 191 ? 13.666 26.398 8.349 1.00 68.81 191 LYS A CA 1
ATOM 1472 C C . LYS A 1 191 ? 15.170 26.158 8.543 1.00 68.81 191 LYS A C 1
ATOM 1474 O O . LYS A 1 191 ? 15.593 25.401 9.410 1.00 68.81 191 LYS A O 1
ATOM 1479 N N . LYS A 1 192 ? 16.000 26.756 7.680 1.00 63.41 192 LYS A N 1
ATOM 1480 C CA . LYS A 1 192 ? 17.466 26.617 7.744 1.00 63.41 192 LYS A CA 1
ATOM 1481 C C . LYS A 1 192 ? 17.994 27.081 9.120 1.00 63.41 192 LYS A C 1
ATOM 1483 O O . LYS A 1 192 ? 17.516 28.102 9.608 1.00 63.41 192 LYS A O 1
ATOM 1488 N N . PRO A 1 193 ? 19.036 26.446 9.695 1.00 58.38 193 PRO A N 1
ATOM 1489 C CA . PRO A 1 193 ? 19.580 26.808 11.015 1.00 58.38 193 PRO A CA 1
ATOM 1490 C C . PRO A 1 193 ? 20.190 28.217 11.141 1.00 58.38 193 PRO A C 1
ATOM 1492 O O . PRO A 1 193 ? 20.569 28.611 12.237 1.00 58.38 193 PRO A O 1
ATOM 1495 N N . ASN A 1 194 ? 20.315 28.972 10.045 1.00 53.59 194 ASN A N 1
ATOM 1496 C CA . ASN A 1 194 ? 21.138 30.184 9.986 1.00 53.59 194 ASN A CA 1
ATOM 1497 C C . ASN A 1 194 ? 20.374 31.515 10.035 1.00 53.59 194 ASN A C 1
ATOM 1499 O O . ASN A 1 194 ? 20.976 32.549 9.764 1.00 53.59 194 ASN A O 1
ATOM 1503 N N . ASP A 1 195 ? 19.091 31.529 10.400 1.00 53.47 195 ASP A N 1
ATOM 1504 C CA . ASP A 1 195 ? 18.393 32.790 10.680 1.00 53.47 195 ASP A CA 1
ATOM 1505 C C . ASP A 1 195 ? 18.275 33.024 12.192 1.00 53.47 195 ASP A C 1
ATOM 1507 O O . ASP A 1 195 ? 17.246 32.786 12.824 1.00 53.47 195 ASP A O 1
ATOM 1511 N N . VAL A 1 196 ? 19.387 33.440 12.800 1.00 55.41 196 VAL A N 1
ATOM 1512 C CA . VAL A 1 196 ? 19.426 33.894 14.202 1.00 55.41 196 VAL A CA 1
ATOM 1513 C C . VAL A 1 196 ? 18.961 35.361 14.311 1.00 55.41 196 VAL A C 1
ATOM 1515 O O . VAL A 1 196 ? 18.722 35.845 15.411 1.00 55.41 196 VAL A O 1
ATOM 1518 N N . GLY A 1 197 ? 18.773 36.063 13.182 1.00 54.22 197 GLY A N 1
ATOM 1519 C CA . GLY A 1 197 ? 18.356 37.470 13.133 1.00 54.22 197 GLY A CA 1
ATOM 1520 C C . GLY A 1 197 ? 16.839 37.688 13.167 1.00 54.22 197 GLY A C 1
ATOM 1521 O O . GLY A 1 197 ? 16.387 38.707 13.685 1.00 54.22 197 GLY A O 1
ATOM 1522 N N . SER A 1 198 ? 16.039 36.734 12.676 1.00 54.91 198 SER A N 1
ATOM 1523 C CA . SER A 1 198 ? 14.565 36.829 12.706 1.00 54.91 198 SER A CA 1
ATOM 1524 C C . SER A 1 198 ? 13.912 36.310 13.989 1.00 54.91 198 SER A C 1
ATOM 1526 O O . SER A 1 198 ? 12.723 36.550 14.197 1.00 54.91 198 SER A O 1
ATOM 1528 N N . LYS A 1 199 ? 14.654 35.623 14.871 1.00 54.44 199 LYS A N 1
ATOM 1529 C CA . LYS A 1 199 ? 14.090 34.990 16.082 1.00 54.44 199 LYS A CA 1
ATOM 1530 C C . LYS A 1 199 ? 13.465 35.972 17.078 1.00 54.44 199 LYS A C 1
ATOM 1532 O O . LYS A 1 199 ? 12.613 35.570 17.847 1.00 54.44 199 LYS A O 1
ATOM 1537 N N . MET A 1 200 ? 13.810 37.258 17.027 1.00 53.03 200 MET A N 1
ATOM 1538 C CA . MET A 1 200 ? 13.235 38.266 17.929 1.00 53.03 200 MET A CA 1
ATOM 1539 C C . MET A 1 200 ? 11.884 38.845 17.478 1.00 53.03 200 MET A C 1
ATOM 1541 O O . MET A 1 200 ? 11.319 39.661 18.199 1.00 53.03 200 MET A O 1
ATOM 1545 N N . LYS A 1 201 ? 11.359 38.482 16.297 1.00 57.09 201 LYS A N 1
ATOM 1546 C CA . LYS A 1 201 ? 10.119 39.090 15.766 1.00 57.09 201 LYS A CA 1
ATOM 1547 C C . LYS A 1 201 ? 8.858 38.245 15.919 1.00 57.09 201 LYS A C 1
ATOM 1549 O O . LYS A 1 201 ? 7.774 38.803 15.808 1.00 57.09 201 LYS A O 1
ATOM 1554 N N . ASN A 1 202 ? 8.976 36.960 16.242 1.00 60.81 202 ASN A N 1
ATOM 1555 C CA . ASN A 1 202 ? 7.815 36.100 16.479 1.00 60.81 202 ASN A CA 1
ATOM 1556 C C . ASN A 1 202 ? 7.581 35.884 17.977 1.00 60.81 202 ASN A C 1
ATOM 1558 O O . ASN A 1 202 ? 7.448 34.759 18.442 1.00 60.81 202 ASN A O 1
ATOM 1562 N N . TYR A 1 203 ? 7.495 36.986 18.729 1.00 61.06 203 TYR A N 1
ATOM 1563 C CA . TYR A 1 203 ? 7.082 36.957 20.135 1.00 61.06 203 TYR A CA 1
ATOM 1564 C C . TYR A 1 203 ? 5.721 36.262 20.296 1.00 61.06 203 TYR A C 1
ATOM 1566 O O . TYR A 1 203 ? 5.510 35.524 21.247 1.00 61.06 203 TYR A O 1
ATOM 1574 N N . GLN A 1 204 ? 4.837 36.426 19.306 1.00 62.53 204 GLN A N 1
ATOM 1575 C CA . GLN A 1 204 ? 3.543 35.753 19.262 1.00 62.53 204 GLN A CA 1
ATOM 1576 C C . GLN A 1 204 ? 3.676 34.219 19.224 1.00 62.53 204 GLN A C 1
ATOM 1578 O O . GLN A 1 204 ? 2.965 33.554 19.961 1.00 62.53 204 GLN A O 1
ATOM 1583 N N . ASP A 1 205 ? 4.616 33.662 18.445 1.00 63.88 205 ASP A N 1
ATOM 1584 C CA . ASP A 1 205 ? 4.831 32.202 18.388 1.00 63.88 205 ASP A CA 1
ATOM 1585 C C . ASP A 1 205 ? 5.464 31.671 19.682 1.00 63.88 205 ASP A C 1
ATOM 1587 O O . ASP A 1 205 ? 5.194 30.543 20.087 1.00 63.88 205 ASP A O 1
ATOM 1591 N N . GLU A 1 206 ? 6.336 32.453 20.330 1.00 67.12 206 GLU A N 1
ATOM 1592 C CA . GLU A 1 206 ? 6.913 32.064 21.622 1.00 67.12 206 GLU A CA 1
ATOM 1593 C C . GLU A 1 206 ? 5.851 32.075 22.727 1.00 67.12 206 GLU A C 1
ATOM 1595 O O . GLU A 1 206 ? 5.828 31.170 23.560 1.00 67.12 206 GLU A O 1
ATOM 1600 N N . VAL A 1 207 ? 4.940 33.054 22.700 1.00 64.94 207 VAL A N 1
ATOM 1601 C CA . VAL A 1 207 ? 3.788 33.124 23.608 1.00 64.94 207 VAL A CA 1
ATOM 1602 C C . VAL A 1 207 ? 2.830 31.959 23.354 1.00 64.94 207 VAL A C 1
ATOM 1604 O O . VAL A 1 207 ? 2.440 31.304 24.315 1.00 64.94 207 VAL A O 1
ATOM 1607 N N . ASP A 1 208 ? 2.533 31.625 22.098 1.00 71.06 208 ASP A N 1
ATOM 1608 C CA . ASP A 1 208 ? 1.667 30.488 21.745 1.00 71.06 208 ASP A CA 1
ATOM 1609 C C . ASP A 1 208 ? 2.281 29.132 22.117 1.00 71.06 208 ASP A C 1
ATOM 1611 O O . ASP A 1 208 ? 1.577 28.221 22.544 1.00 71.06 208 ASP A O 1
ATOM 1615 N N . MET A 1 209 ? 3.603 28.973 22.008 1.00 68.44 209 MET A N 1
ATOM 1616 C CA . MET A 1 209 ? 4.271 27.745 22.453 1.00 68.44 209 MET A CA 1
ATOM 1617 C C . MET A 1 209 ? 4.345 27.619 23.976 1.00 68.44 209 MET A C 1
ATOM 1619 O O . MET A 1 209 ? 4.349 26.497 24.484 1.00 68.44 209 MET A O 1
ATOM 1623 N N . LEU A 1 210 ? 4.450 28.736 24.702 1.00 65.94 210 LEU A N 1
ATOM 1624 C CA . LEU A 1 210 ? 4.605 28.730 26.158 1.00 65.94 210 LEU A CA 1
ATOM 1625 C C . LEU A 1 210 ? 3.258 28.708 26.896 1.00 65.94 210 LEU A C 1
ATOM 1627 O O . LEU A 1 210 ? 3.171 28.113 27.968 1.00 65.94 210 LEU A O 1
ATOM 1631 N N . TYR A 1 211 ? 2.225 29.324 26.317 1.00 63.78 211 TYR A N 1
ATOM 1632 C CA . TYR A 1 211 ? 0.874 29.423 26.881 1.00 63.78 211 TYR A CA 1
ATOM 1633 C C . TYR A 1 211 ? -0.188 28.638 26.108 1.00 63.78 211 TYR A C 1
ATOM 1635 O O . TYR A 1 211 ? -1.345 28.706 26.501 1.00 63.78 211 TYR A O 1
ATOM 1643 N N . GLY A 1 212 ? 0.209 27.892 25.068 1.00 50.66 212 GLY A N 1
ATOM 1644 C CA . GLY A 1 212 ? -0.535 26.797 24.444 1.00 50.66 212 GLY A CA 1
ATOM 1645 C C . GLY A 1 212 ? -2.047 26.952 24.467 1.00 50.66 212 GLY A C 1
ATOM 1646 O O . GLY A 1 212 ? -2.678 26.392 25.353 1.00 50.66 212 GLY A O 1
ATOM 1647 N N . ASP A 1 213 ? -2.583 27.676 23.484 1.00 53.59 213 ASP A N 1
ATOM 1648 C CA . ASP A 1 213 ? -3.996 27.664 23.095 1.00 53.59 213 ASP A CA 1
ATOM 1649 C C . ASP A 1 213 ? -4.986 27.582 24.274 1.00 53.59 213 ASP A C 1
ATOM 1651 O O . ASP A 1 213 ? -5.729 26.617 24.438 1.00 53.59 213 ASP A O 1
ATOM 1655 N N . LEU A 1 214 ? -5.002 28.627 25.107 1.00 43.91 214 LEU A N 1
ATOM 1656 C CA . LEU A 1 214 ? -6.091 28.868 26.058 1.00 43.91 214 LEU A CA 1
ATOM 1657 C C . LEU A 1 214 ? -7.357 29.408 25.364 1.00 43.91 214 LEU A C 1
ATOM 1659 O O . LEU A 1 214 ? -8.208 29.982 26.036 1.00 43.91 214 LEU A O 1
ATOM 1663 N N . SER A 1 215 ? -7.537 29.192 24.051 1.00 47.75 215 SER A N 1
ATOM 1664 C CA . SER A 1 215 ? -8.882 29.178 23.456 1.00 47.75 215 SER A CA 1
ATOM 1665 C C . SER A 1 215 ? -9.531 27.810 23.691 1.00 47.75 215 SER A C 1
ATOM 1667 O O . SER A 1 215 ? -9.990 27.106 22.798 1.00 47.75 215 SER A O 1
ATOM 1669 N N . GLN A 1 216 ? -9.521 27.419 24.965 1.00 42.16 216 GLN A N 1
ATOM 1670 C CA . GLN A 1 216 ? -10.399 26.402 25.494 1.00 42.16 216 GLN A CA 1
ATOM 1671 C C . GLN A 1 216 ? -11.818 26.933 25.293 1.00 42.16 216 GLN A C 1
ATOM 1673 O O . GLN A 1 216 ? -12.182 27.930 25.906 1.00 42.16 216 GLN A O 1
ATOM 1678 N N . ASP A 1 217 ? -12.541 26.310 24.360 1.00 45.72 217 ASP A N 1
ATOM 1679 C CA . ASP A 1 217 ? -13.992 26.097 24.388 1.00 45.72 217 ASP A CA 1
ATOM 1680 C C . ASP A 1 217 ? -14.593 26.445 25.769 1.00 45.72 217 ASP A C 1
ATOM 1682 O O . ASP A 1 217 ? -14.624 25.617 26.678 1.00 45.72 217 ASP A O 1
ATOM 1686 N N . GLU A 1 218 ? -15.041 27.689 25.923 1.00 41.16 218 GLU A N 1
ATOM 1687 C CA . GLU A 1 218 ? -16.032 28.120 26.913 1.00 41.16 218 GLU A CA 1
ATOM 1688 C C . GLU A 1 218 ? -17.192 28.754 26.130 1.00 41.16 218 GLU A C 1
ATOM 1690 O O . GLU A 1 218 ? -17.538 29.920 26.285 1.00 41.16 218 GLU A O 1
ATOM 1695 N N . GLU A 1 219 ? -17.768 27.976 25.217 1.00 41.94 219 GLU A N 1
ATOM 1696 C CA . GLU A 1 219 ? -19.128 28.188 24.724 1.00 41.94 219 GLU A CA 1
ATOM 1697 C C . GLU A 1 219 ? -19.876 26.856 24.839 1.00 41.94 219 GLU A C 1
ATOM 1699 O O . GLU A 1 219 ? -20.161 26.205 23.843 1.00 41.94 219 GLU A O 1
ATOM 1704 N N . ASP A 1 220 ? -20.134 26.419 26.073 1.00 46.06 220 ASP A N 1
ATOM 1705 C CA . ASP A 1 220 ? -21.350 25.671 26.400 1.00 46.06 220 ASP A CA 1
ATOM 1706 C C . ASP A 1 220 ? -21.621 25.739 27.917 1.00 46.06 220 ASP A C 1
ATOM 1708 O O . ASP A 1 220 ? -20.720 25.554 28.733 1.00 46.06 220 ASP A O 1
ATOM 1712 N N . ASP A 1 221 ? -22.898 25.980 28.230 1.00 47.16 221 ASP A N 1
ATOM 1713 C CA . ASP A 1 221 ? -23.587 25.991 29.532 1.00 47.16 221 ASP A CA 1
ATOM 1714 C C . ASP A 1 221 ? -23.536 27.268 30.394 1.00 47.16 221 ASP A C 1
ATOM 1716 O O . ASP A 1 221 ? -22.783 27.364 31.353 1.00 47.16 221 ASP A O 1
ATOM 1720 N N . ASP A 1 222 ? -24.470 28.190 30.110 1.00 42.50 222 ASP A N 1
ATOM 1721 C CA . ASP A 1 222 ? -25.219 28.954 31.129 1.00 42.50 222 ASP A CA 1
ATOM 1722 C C . ASP A 1 222 ? -26.616 29.358 30.576 1.00 42.50 222 ASP A C 1
ATOM 1724 O O . ASP A 1 222 ? -27.011 30.527 30.538 1.00 42.50 222 ASP A O 1
ATOM 1728 N N . GLU A 1 223 ? -27.408 28.373 30.127 1.00 52.22 223 GLU A N 1
ATOM 1729 C CA . GLU A 1 223 ? -28.876 28.471 30.176 1.00 52.22 223 GLU A CA 1
ATOM 1730 C C . GLU A 1 223 ? -29.316 27.991 31.570 1.00 52.22 223 GLU A C 1
ATOM 1732 O O . GLU A 1 223 ? -29.372 26.791 31.807 1.00 52.22 223 GLU A O 1
ATOM 1737 N N . GLU A 1 224 ? -29.580 28.936 32.485 1.00 51.50 224 GLU A N 1
ATOM 1738 C CA . GLU A 1 224 ? -30.537 28.872 33.616 1.00 51.50 224 GLU A CA 1
ATOM 1739 C C . GLU A 1 224 ? -30.037 29.660 34.843 1.00 51.50 224 GLU A C 1
ATOM 1741 O O . GLU A 1 224 ? -29.514 29.102 35.801 1.00 51.50 224 GLU A O 1
ATOM 1746 N N . ALA A 1 225 ? -30.252 30.981 34.834 1.00 53.84 225 ALA A N 1
ATOM 1747 C CA . ALA A 1 225 ? -30.743 31.743 35.991 1.00 53.84 225 ALA A CA 1
ATOM 1748 C C . ALA A 1 225 ? -30.790 33.242 35.657 1.00 53.84 225 ALA A C 1
ATOM 1750 O O . ALA A 1 225 ? -29.788 33.932 35.801 1.00 53.84 225 ALA A O 1
ATOM 1751 N N . PHE A 1 226 ? -31.954 33.758 35.252 1.00 44.34 226 PHE A N 1
ATOM 1752 C CA . PHE A 1 226 ? -32.623 34.884 35.925 1.00 44.34 226 PHE A CA 1
ATOM 1753 C C . PHE A 1 226 ? -33.919 35.278 35.187 1.00 44.34 226 PHE A C 1
ATOM 1755 O O . PHE A 1 226 ? -33.875 35.631 34.011 1.00 44.34 226 PHE A O 1
ATOM 1762 N N . LEU A 1 227 ? -35.003 35.323 35.980 1.00 40.16 227 LEU A N 1
ATOM 1763 C CA . LEU A 1 227 ? -36.368 35.850 35.758 1.00 40.16 227 LEU A CA 1
ATOM 1764 C C . LEU A 1 227 ? -37.410 34.929 35.108 1.00 40.16 227 LEU A C 1
ATOM 1766 O O . LEU A 1 227 ? -37.527 34.896 33.867 1.00 40.16 227 LEU A O 1
#

Solvent-accessible surface area (backbone atoms only — not comparable to full-atom values): 14109 Å² total; per-residue (Å²): 145,81,60,84,60,60,63,53,52,55,54,52,53,52,52,51,50,52,54,50,51,51,50,50,51,51,51,51,51,51,52,52,48,54,58,52,58,69,70,52,74,89,62,64,81,90,74,63,90,54,93,46,75,67,61,35,51,53,49,52,50,50,54,50,54,51,53,50,48,54,50,51,51,60,78,46,65,85,54,85,72,62,92,83,69,70,80,79,45,77,69,50,52,55,53,50,54,54,51,58,61,66,63,65,56,78,69,77,83,69,58,82,62,80,77,62,71,77,82,47,74,68,41,48,53,52,50,51,53,56,50,53,51,54,58,74,73,44,90,73,56,73,71,59,55,53,55,51,48,53,51,53,48,62,72,44,47,85,81,49,54,74,70,54,51,54,52,50,49,54,53,50,52,51,52,50,55,51,50,50,52,52,51,51,51,53,55,54,70,65,54,66,95,81,62,79,81,60,67,80,73,47,59,66,58,54,47,44,70,74,60,55,74,77,80,62,87,83,83,80,88,85,91,84,88,86,136

Foldseek 3Di:
DDDPPVVVVVVVVVVVVVVVVVVVVVVVVVVVVVVVVVVPPPDDPLPDQDPDPVVNVVSVVVVVVVVVVVVVCVVCVPPPDPPPDDDCDPVNVVVVVVVVVVVVPPDPPPPPCVPQDPPDPVSVVVVVVVVVVVVVVDPDDPVVVVVVVVVVCVVCVVVDDPVVVVVVVVVVVVVVVVVVVVVVVVVVVVPDPPPPPCPVPPPVVVCCVVVPDPVPDPPDDDPDDDD

Secondary structure (DSSP, 8-state):
---TTHHHHHHHHHHHHHHHHHHHHHHHHHHHHHHHHHH-TT--GGGSPPSSHHHHHHHHHHHHHHHHHHHHHHHTTTS---TT-----HHHHHHHHHHHHHS-S------TTTT----SHHHHHHHHHHHHHHHHH----HHHHHHHHHHHHHHHGGGS-HHHHHHHHHHHHHHHHHHHHHHHHHHHHHS-TT--SSTTS-HHHHHHHHH--------S-------